Protein AF-0000000072290550 (afdb_homodimer)

Structure (mmCIF, N/CA/C/O backbone):
data_AF-0000000072290550-model_v1
#
loop_
_entity.id
_entity.type
_entity.pdbx_description
1 polymer 'Ethyl tert-butyl ether degradation EthD'
#
loop_
_atom_site.group_PDB
_atom_site.id
_atom_site.type_symbol
_atom_site.label_atom_id
_atom_site.label_alt_id
_atom_site.label_comp_id
_atom_site.label_asym_id
_atom_site.label_entity_id
_atom_site.label_seq_id
_atom_site.pdbx_PDB_ins_code
_atom_site.Cartn_x
_atom_site.Cartn_y
_atom_site.Cartn_z
_atom_site.occupancy
_atom_site.B_iso_or_equiv
_atom_site.auth_seq_id
_atom_site.auth_comp_id
_atom_site.auth_asym_id
_atom_site.auth_atom_id
_atom_site.pdbx_PDB_model_num
ATOM 1 N N . MET A 1 1 ? -12.609 -3.057 12.867 1 84.25 1 MET A N 1
ATOM 2 C CA . MET A 1 1 ? -11.656 -3.418 11.828 1 84.25 1 MET A CA 1
ATOM 3 C C . MET A 1 1 ? -10.672 -2.279 11.57 1 84.25 1 MET A C 1
ATOM 5 O O . MET A 1 1 ? -11.078 -1.134 11.375 1 84.25 1 MET A O 1
ATOM 9 N N . SER A 1 2 ? -9.391 -2.627 11.539 1 94.69 2 SER A N 1
ATOM 10 C CA . SER A 1 2 ? -8.406 -1.571 11.336 1 94.69 2 SER A CA 1
ATOM 11 C C . SER A 1 2 ? -8.445 -1.048 9.898 1 94.69 2 SER A C 1
ATOM 13 O O . SER A 1 2 ? -9 -1.693 9.016 1 94.69 2 SER A O 1
ATOM 15 N N . LEU A 1 3 ? -8.078 0.213 9.797 1 98.19 3 LEU A N 1
ATOM 16 C CA . LEU A 1 3 ? -8 0.871 8.5 1 98.19 3 LEU A CA 1
ATOM 17 C C . LEU A 1 3 ? -6.547 1.097 8.094 1 98.19 3 LEU A C 1
ATOM 19 O O . LEU A 1 3 ? -5.727 1.51 8.914 1 98.19 3 LEU A O 1
ATOM 23 N N . ILE A 1 4 ? -6.25 0.768 6.828 1 98.69 4 ILE A N 1
ATOM 24 C CA . ILE A 1 4 ? -4.938 1.113 6.297 1 98.69 4 ILE A CA 1
ATOM 25 C C . ILE A 1 4 ? -5.066 2.275 5.316 1 98.69 4 ILE A C 1
ATOM 27 O O . ILE A 1 4 ? -5.91 2.248 4.422 1 98.69 4 ILE A O 1
ATOM 31 N N . VAL A 1 5 ? -4.285 3.299 5.527 1 98.75 5 VAL A N 1
ATOM 32 C CA . VAL A 1 5 ? -4.113 4.41 4.598 1 98.75 5 VAL A CA 1
ATOM 33 C C . VAL A 1 5 ? -2.799 4.25 3.836 1 98.75 5 VAL A C 1
ATOM 35 O O . VAL A 1 5 ? -1.729 4.176 4.441 1 98.75 5 VAL A O 1
ATOM 38 N N . THR A 1 6 ? -2.912 4.164 2.574 1 98.81 6 THR A N 1
ATOM 39 C CA . THR A 1 6 ? -1.757 4.059 1.69 1 98.81 6 THR A CA 1
ATOM 40 C C . THR A 1 6 ? -1.516 5.379 0.96 1 98.81 6 THR A C 1
ATOM 42 O O . THR A 1 6 ? -2.416 5.902 0.305 1 98.81 6 THR A O 1
ATOM 45 N N . VAL A 1 7 ? -0.305 5.918 1.119 1 98.88 7 VAL A N 1
ATOM 46 C CA . VAL A 1 7 ? 0.129 7.16 0.487 1 98.88 7 VAL A CA 1
ATOM 47 C C . VAL A 1 7 ? 1.297 6.883 -0.456 1 98.88 7 VAL A C 1
ATOM 49 O O . VAL A 1 7 ? 2.334 6.363 -0.033 1 98.88 7 VAL A O 1
ATOM 52 N N . MET A 1 8 ? 1.152 7.246 -1.787 1 98.81 8 MET A N 1
ATOM 53 C CA . MET A 1 8 ? 2.225 7.004 -2.748 1 98.81 8 MET A CA 1
ATOM 54 C C . MET A 1 8 ? 2.574 8.281 -3.506 1 98.81 8 MET A C 1
ATOM 56 O O . MET A 1 8 ? 1.688 8.953 -4.031 1 98.81 8 MET A O 1
ATOM 60 N N . TYR A 1 9 ? 3.781 8.539 -3.547 1 98.88 9 TYR A N 1
ATOM 61 C CA . TYR A 1 9 ? 4.246 9.742 -4.223 1 98.88 9 TYR A CA 1
ATOM 62 C C . TYR A 1 9 ? 4.691 9.43 -5.648 1 98.88 9 TYR A C 1
ATOM 64 O O . TYR A 1 9 ? 5.617 8.648 -5.855 1 98.88 9 TYR A O 1
ATOM 72 N N . PRO A 1 10 ? 4.105 10.086 -6.609 1 98.69 10 PRO A N 1
ATOM 73 C CA . PRO A 1 10 ? 4.422 9.797 -8.008 1 98.69 10 PRO A CA 1
ATOM 74 C C . PRO A 1 10 ? 5.871 10.125 -8.367 1 98.69 10 PRO A C 1
ATOM 76 O O . PRO A 1 10 ? 6.445 11.078 -7.82 1 98.69 10 PRO A O 1
ATOM 79 N N . LYS A 1 11 ? 6.418 9.344 -9.242 1 98.62 11 LYS A N 1
ATOM 80 C CA . LYS A 1 11 ? 7.715 9.586 -9.875 1 98.62 11 LYS A CA 1
ATOM 81 C C . LYS A 1 11 ? 7.543 10.023 -11.328 1 98.62 11 LYS A C 1
ATOM 83 O O . LYS A 1 11 ? 6.98 9.289 -12.141 1 98.62 11 LYS A O 1
ATOM 88 N N . THR A 1 12 ? 7.871 11.211 -11.602 1 97.56 12 THR A N 1
ATOM 89 C CA . THR A 1 12 ? 7.898 11.734 -12.961 1 97.56 12 THR A CA 1
ATOM 90 C C . THR A 1 12 ? 9.32 12.109 -13.367 1 97.56 12 THR A C 1
ATOM 92 O O . THR A 1 12 ? 10.25 12 -12.57 1 97.56 12 THR A O 1
ATOM 95 N N . GLU A 1 13 ? 9.492 12.523 -14.602 1 97.06 13 GLU A N 1
ATOM 96 C CA . GLU A 1 13 ? 10.812 12.914 -15.086 1 97.06 13 GLU A CA 1
ATOM 97 C C . GLU A 1 13 ? 11.383 14.062 -14.25 1 97.06 13 GLU A C 1
ATOM 99 O O . GLU A 1 13 ? 12.602 14.148 -14.062 1 97.06 13 GLU A O 1
ATOM 104 N N . THR A 1 14 ? 10.539 14.906 -13.672 1 97.88 14 THR A N 1
ATOM 105 C CA . THR A 1 14 ? 11.031 16.109 -13.016 1 97.88 14 THR A CA 1
ATOM 106 C C . THR A 1 14 ? 10.672 16.109 -11.531 1 97.88 14 THR A C 1
ATOM 108 O O . THR A 1 14 ? 10.953 17.062 -10.812 1 97.88 14 THR A O 1
ATOM 111 N N . SER A 1 15 ? 10.039 15.039 -11.117 1 98.56 15 SER A N 1
ATOM 112 C CA . SER A 1 15 ? 9.609 15.016 -9.727 1 98.56 15 SER A CA 1
ATOM 113 C C . SER A 1 15 ? 10.797 14.992 -8.773 1 98.56 15 SER A C 1
ATOM 115 O O . SER A 1 15 ? 11.852 14.445 -9.102 1 98.56 15 SER A O 1
ATOM 117 N N . THR A 1 16 ? 10.672 15.633 -7.641 1 98.69 16 THR A N 1
ATOM 118 C CA . THR A 1 16 ? 11.641 15.586 -6.555 1 98.69 16 THR A CA 1
ATOM 119 C C . THR A 1 16 ? 10.992 15.07 -5.273 1 98.69 16 THR A C 1
ATOM 121 O O . THR A 1 16 ? 9.781 15.211 -5.078 1 98.69 16 THR A O 1
ATOM 124 N N . PHE A 1 17 ? 11.805 14.438 -4.426 1 98.81 17 PHE A N 1
ATOM 125 C CA . PHE A 1 17 ? 11.406 13.961 -3.105 1 98.81 17 PHE A CA 1
ATOM 126 C C . PHE A 1 17 ? 12.57 14.055 -2.125 1 98.81 17 PHE A C 1
ATOM 128 O O . PHE A 1 17 ? 13.625 13.453 -2.344 1 98.81 17 PHE A O 1
ATOM 135 N N . ASP A 1 18 ? 12.398 14.75 -1.062 1 98.88 18 ASP A N 1
ATOM 136 C CA . ASP A 1 18 ? 13.414 14.906 -0.025 1 98.88 18 ASP A CA 1
ATOM 137 C C . ASP A 1 18 ? 13.195 13.914 1.113 1 98.88 18 ASP A C 1
ATOM 139 O O . ASP A 1 18 ? 12.547 14.234 2.111 1 98.88 18 ASP A O 1
ATOM 143 N N . MET A 1 19 ? 13.844 12.797 0.993 1 98.44 19 MET A N 1
ATOM 144 C CA . MET A 1 19 ? 13.656 11.711 1.952 1 98.44 19 MET A CA 1
ATOM 145 C C . MET A 1 19 ? 14.133 12.125 3.342 1 98.44 19 MET A C 1
ATOM 147 O O . MET A 1 19 ? 13.531 11.75 4.348 1 98.44 19 MET A O 1
ATOM 151 N N . ASP A 1 20 ? 15.242 12.836 3.393 1 98.56 20 ASP A N 1
ATOM 152 C CA . ASP A 1 20 ? 15.75 13.273 4.691 1 98.56 20 ASP A CA 1
ATOM 153 C C . ASP A 1 20 ? 14.703 14.102 5.434 1 98.56 20 ASP A C 1
ATOM 155 O O . ASP A 1 20 ? 14.398 13.828 6.594 1 98.56 20 ASP A O 1
ATOM 159 N N . TYR A 1 21 ? 14.133 15.07 4.734 1 98.88 21 TYR A N 1
ATOM 160 C CA . TYR A 1 21 ? 13.094 15.891 5.332 1 98.88 21 TYR A CA 1
ATOM 161 C C . TYR A 1 21 ? 11.883 15.039 5.723 1 98.88 21 TYR A C 1
ATOM 163 O O . TYR A 1 21 ? 11.32 15.211 6.809 1 98.88 21 TYR A O 1
ATOM 171 N N . TYR A 1 22 ? 11.523 14.148 4.836 1 98.81 22 TYR A N 1
ATOM 172 C CA . TYR A 1 22 ? 10.352 13.305 5.043 1 98.81 22 TYR A CA 1
ATOM 173 C C . TYR A 1 22 ? 10.484 12.492 6.328 1 98.81 22 TYR A C 1
ATOM 175 O O . TYR A 1 22 ? 9.555 12.461 7.145 1 98.81 22 TYR A O 1
ATOM 183 N N . MET A 1 23 ? 11.609 11.898 6.578 1 98.31 23 MET A N 1
ATOM 184 C CA . MET A 1 23 ? 11.789 10.984 7.699 1 98.31 23 MET A CA 1
ATOM 185 C C . MET A 1 23 ? 12.07 11.742 8.992 1 98.31 23 MET A C 1
ATOM 187 O O . MET A 1 23 ? 11.617 11.352 10.062 1 98.31 23 MET A O 1
ATOM 191 N N . LYS A 1 24 ? 12.773 12.859 8.914 1 98.5 24 LYS A N 1
ATOM 192 C CA . LYS A 1 24 ? 13.219 13.555 10.117 1 98.5 24 LYS A CA 1
ATOM 193 C C . LYS A 1 24 ? 12.18 14.57 10.594 1 98.5 24 LYS A C 1
ATOM 195 O O . LYS A 1 24 ? 12.195 14.984 11.75 1 98.5 24 LYS A O 1
ATOM 200 N N . THR A 1 25 ? 11.297 14.938 9.633 1 98.75 25 THR A N 1
ATOM 201 C CA . THR A 1 25 ? 10.391 16.031 9.977 1 98.75 25 THR A CA 1
ATOM 202 C C . THR A 1 25 ? 8.945 15.625 9.719 1 98.75 25 THR A C 1
ATOM 204 O O . THR A 1 25 ? 8.109 15.672 10.617 1 98.75 25 THR A O 1
ATOM 207 N N . HIS A 1 26 ? 8.562 15.227 8.516 1 98.88 26 HIS A N 1
ATOM 208 C CA . HIS A 1 26 ? 7.164 15.023 8.148 1 98.88 26 HIS A CA 1
ATOM 209 C C . HIS A 1 26 ? 6.555 13.852 8.906 1 98.88 26 HIS A C 1
ATOM 211 O O . HIS A 1 26 ? 5.465 13.969 9.469 1 98.88 26 HIS A O 1
ATOM 217 N N . MET A 1 27 ? 7.289 12.711 8.922 1 98.44 27 MET A N 1
ATOM 218 C CA . MET A 1 27 ? 6.703 11.539 9.57 1 98.44 27 MET A CA 1
ATOM 219 C C . MET A 1 27 ? 6.57 11.758 11.07 1 98.44 27 MET A C 1
ATOM 221 O O . MET A 1 27 ? 5.578 11.344 11.68 1 98.44 27 MET A O 1
ATOM 225 N N . PRO A 1 28 ? 7.578 12.43 11.75 1 98.19 28 PRO A N 1
ATOM 226 C CA . PRO A 1 28 ? 7.344 12.812 13.148 1 98.19 28 PRO A CA 1
ATOM 227 C C . PRO A 1 28 ? 6.145 13.742 13.312 1 98.19 28 PRO A C 1
ATOM 229 O O . PRO A 1 28 ? 5.414 13.641 14.297 1 98.19 28 PRO A O 1
ATOM 232 N N . LEU A 1 29 ? 5.906 14.672 12.375 1 98.5 29 LEU A N 1
ATOM 233 C CA . LEU A 1 29 ? 4.723 15.523 12.383 1 98.5 29 LEU A CA 1
ATOM 234 C C . LEU A 1 29 ? 3.449 14.688 12.312 1 98.5 29 LEU A C 1
ATOM 236 O O . LEU A 1 29 ? 2.502 14.93 13.062 1 98.5 29 LEU A O 1
ATOM 240 N N . VAL A 1 30 ? 3.369 13.703 11.414 1 98.44 30 VAL A N 1
ATOM 241 C CA . VAL A 1 30 ? 2.24 12.789 11.25 1 98.44 30 VAL A CA 1
ATOM 242 C C . VAL A 1 30 ? 1.957 12.078 12.57 1 98.44 30 VAL A C 1
ATOM 244 O O . VAL A 1 30 ? 0.814 12.047 13.039 1 98.44 30 VAL A O 1
ATOM 247 N N . GLN A 1 31 ? 2.986 11.586 13.195 1 97.62 31 GLN A N 1
ATOM 248 C CA . GLN A 1 31 ? 2.842 10.875 14.461 1 97.62 31 GLN A CA 1
ATOM 249 C C . GLN A 1 31 ? 2.34 11.805 15.562 1 97.62 31 GLN A C 1
ATOM 251 O O . GLN A 1 31 ? 1.471 11.43 16.344 1 97.62 31 GLN A O 1
ATOM 256 N N . GLU A 1 32 ? 2.938 12.938 15.648 1 97.69 32 GLU A N 1
ATOM 257 C CA . GLU A 1 32 ? 2.551 13.922 16.656 1 97.69 32 GLU A CA 1
ATOM 258 C C . GLU A 1 32 ? 1.074 14.289 16.531 1 97.69 32 GLU A C 1
ATOM 260 O O . GLU A 1 32 ? 0.354 14.328 17.531 1 97.69 32 GLU A O 1
ATOM 265 N N . LYS A 1 33 ? 0.58 14.5 15.305 1 98 33 LYS A N 1
ATOM 266 C CA . LYS A 1 33 ? -0.759 15.039 15.086 1 98 33 LYS A CA 1
ATOM 267 C C . LYS A 1 33 ? -1.809 13.938 15.117 1 98 33 LYS A C 1
ATOM 269 O O . LYS A 1 33 ? -2.922 14.141 15.602 1 98 33 LYS A O 1
ATOM 274 N N . TRP A 1 34 ? -1.427 12.75 14.625 1 97.94 34 TRP A N 1
ATOM 275 C CA . TRP A 1 34 ? -2.461 11.742 14.414 1 97.94 34 TRP A CA 1
ATOM 276 C C . TRP A 1 34 ? -2.336 10.609 15.43 1 97.94 34 TRP A C 1
ATOM 278 O O . TRP A 1 34 ? -3.232 9.766 15.547 1 97.94 34 TRP A O 1
ATOM 288 N N . GLY A 1 35 ? -1.281 10.586 16.172 1 97.12 35 GLY A N 1
ATOM 289 C CA . GLY A 1 35 ? -1.115 9.539 17.172 1 97.12 35 GLY A CA 1
ATOM 290 C C . GLY A 1 35 ? -2.279 9.445 18.141 1 97.12 35 GLY A C 1
ATOM 291 O O . GLY A 1 35 ? -2.795 8.359 18.391 1 97.12 35 GLY A O 1
ATOM 292 N N . SER A 1 36 ? -2.686 10.547 18.625 1 95.69 36 SER A N 1
ATOM 293 C CA . SER A 1 36 ? -3.762 10.57 19.609 1 95.69 36 SER A CA 1
ATOM 294 C C . SER A 1 36 ? -5.121 10.383 18.953 1 95.69 36 SER A C 1
ATOM 296 O O . SER A 1 36 ? -6.133 10.195 19.641 1 95.69 36 SER A O 1
ATOM 298 N N . HIS A 1 37 ? -5.133 10.406 17.609 1 96.25 37 HIS A N 1
ATOM 299 C CA . HIS A 1 37 ? -6.387 10.281 16.891 1 96.25 37 HIS A CA 1
ATOM 300 C C . HIS A 1 37 ? -6.531 8.891 16.281 1 96.25 37 HIS A C 1
ATOM 302 O O . HIS A 1 37 ? -7.34 8.688 15.367 1 96.25 37 HIS A O 1
ATOM 308 N N . GLY A 1 38 ? -5.695 8.016 16.734 1 96.81 38 GLY A N 1
ATOM 309 C CA . GLY A 1 38 ? -5.953 6.633 16.375 1 96.81 38 GLY A CA 1
ATOM 310 C C . GLY A 1 38 ? -4.887 6.051 15.461 1 96.81 38 GLY A C 1
ATOM 311 O O . GLY A 1 38 ? -4.965 4.883 15.07 1 96.81 38 GLY A O 1
ATOM 312 N N . LEU A 1 39 ? -3.926 6.844 15.062 1 98.06 39 LEU A N 1
ATOM 313 C CA . LEU A 1 39 ? -2.791 6.27 14.352 1 98.06 39 LEU A CA 1
ATOM 314 C C . LEU A 1 39 ? -2.035 5.281 15.234 1 98.06 39 LEU A C 1
ATOM 316 O O . LEU A 1 39 ? -1.589 5.637 16.328 1 98.06 39 LEU A O 1
ATOM 320 N N . LYS A 1 40 ? -1.834 4.051 14.727 1 97.25 40 LYS A N 1
ATOM 321 C CA . LYS A 1 40 ? -1.242 3 15.547 1 97.25 40 LYS A CA 1
ATOM 322 C C . LYS A 1 40 ? 0.17 2.664 15.078 1 97.25 40 LYS A C 1
ATOM 324 O O . LYS A 1 40 ? 1.053 2.393 15.898 1 97.25 40 LYS A O 1
ATOM 329 N N . ASN A 1 41 ? 0.316 2.607 13.781 1 96.5 41 ASN A N 1
ATOM 330 C CA . ASN A 1 41 ? 1.575 2.221 13.156 1 96.5 41 ASN A CA 1
ATOM 331 C C . ASN A 1 41 ? 1.722 2.838 11.766 1 96.5 41 ASN A C 1
ATOM 333 O O . ASN A 1 41 ? 0.73 3.234 11.148 1 96.5 41 ASN A O 1
ATOM 337 N N . TRP A 1 42 ? 2.996 2.918 11.414 1 98.06 42 TRP A N 1
ATOM 338 C CA . TRP A 1 42 ? 3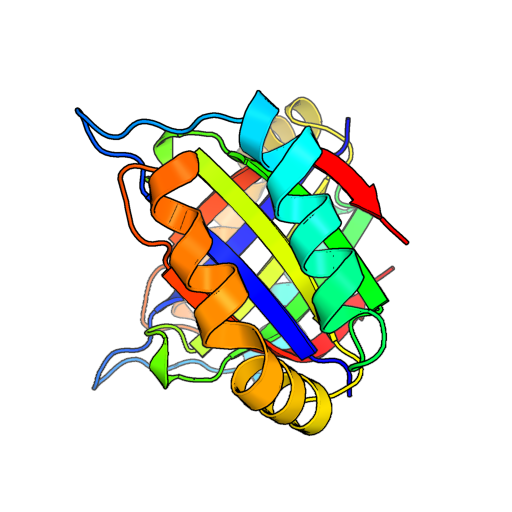.232 3.27 10.023 1 98.06 42 TRP A CA 1
ATOM 339 C C . TRP A 1 42 ? 4.555 2.691 9.531 1 98.06 42 TRP A C 1
ATOM 341 O O . TRP A 1 42 ? 5.441 2.387 10.336 1 98.06 42 TRP A O 1
ATOM 351 N N . THR A 1 43 ? 4.684 2.459 8.281 1 97.94 43 THR A N 1
ATOM 352 C CA . THR A 1 43 ? 5.875 1.999 7.582 1 97.94 43 THR A CA 1
ATOM 353 C C . THR A 1 43 ? 6.117 2.83 6.324 1 97.94 43 THR A C 1
ATOM 355 O O . THR A 1 43 ? 5.176 3.168 5.605 1 97.94 43 THR A O 1
ATOM 358 N N . VAL A 1 44 ? 7.387 3.219 6.121 1 98.62 44 VAL A N 1
ATOM 359 C CA . VAL A 1 44 ? 7.801 3.898 4.898 1 98.62 44 VAL A CA 1
ATOM 360 C C . VAL A 1 44 ? 8.633 2.951 4.035 1 98.62 44 VAL A C 1
ATOM 362 O O . VAL A 1 44 ? 9.508 2.246 4.547 1 98.62 44 VAL A O 1
ATOM 365 N N . THR A 1 45 ? 8.312 2.977 2.764 1 98.44 45 THR A N 1
ATOM 366 C CA . THR A 1 45 ? 9.031 2.166 1.79 1 98.44 45 THR A CA 1
ATOM 367 C C . THR A 1 45 ? 9.602 3.039 0.673 1 98.44 45 THR A C 1
ATOM 369 O O . THR A 1 45 ? 8.93 3.953 0.192 1 98.44 45 THR A O 1
ATOM 372 N N . LYS A 1 46 ? 10.922 2.828 0.371 1 98.38 46 LYS A N 1
ATOM 373 C CA . LYS A 1 46 ? 11.477 3.371 -0.864 1 98.38 46 LYS A CA 1
ATOM 374 C C . LYS A 1 46 ? 11.219 2.436 -2.041 1 98.38 46 LYS A C 1
ATOM 376 O O . LYS A 1 46 ? 11.773 1.335 -2.098 1 98.38 46 LYS A O 1
ATOM 381 N N . LEU A 1 47 ? 10.477 2.922 -3.053 1 98.62 47 LEU A N 1
ATOM 382 C CA . LEU A 1 47 ? 9.945 2.072 -4.113 1 98.62 47 LEU A CA 1
ATOM 383 C C . LEU A 1 47 ? 10.93 1.99 -5.281 1 98.62 47 LEU A C 1
ATOM 385 O O . LEU A 1 47 ? 11.695 2.922 -5.516 1 98.62 47 LEU A O 1
ATOM 389 N N . ASP A 1 48 ? 10.898 0.756 -5.918 1 97.88 48 ASP A N 1
ATOM 390 C CA . ASP A 1 48 ? 11.438 0.717 -7.273 1 97.88 48 ASP A CA 1
ATOM 391 C C . ASP A 1 48 ? 10.656 1.649 -8.203 1 97.88 48 ASP A C 1
ATOM 393 O O . ASP A 1 48 ? 9.43 1.563 -8.289 1 97.88 48 ASP A O 1
ATOM 397 N N . GLU A 1 49 ? 11.336 2.502 -8.789 1 96.81 49 GLU A N 1
ATOM 398 C CA . GLU A 1 49 ? 10.672 3.611 -9.461 1 96.81 49 GLU A CA 1
ATOM 399 C C . GLU A 1 49 ? 10.031 3.156 -10.773 1 96.81 49 GLU A C 1
ATOM 401 O O . GLU A 1 49 ? 9.266 3.902 -11.391 1 96.81 49 GLU A O 1
ATOM 406 N N . SER A 1 50 ? 10.281 1.891 -11.188 1 95.75 50 SER A N 1
ATOM 407 C CA . SER A 1 50 ? 9.703 1.374 -12.43 1 95.75 50 SER A CA 1
ATOM 408 C C . SER A 1 50 ? 8.188 1.291 -12.344 1 95.75 50 SER A C 1
ATOM 410 O O . SER A 1 50 ? 7.504 1.241 -13.367 1 95.75 50 SER A O 1
ATOM 412 N N . GLY A 1 51 ? 7.66 1.336 -11.156 1 96.5 51 GLY A N 1
ATOM 413 C CA . GLY A 1 51 ? 6.223 1.261 -10.969 1 96.5 51 GLY A CA 1
ATOM 414 C C . GLY A 1 51 ? 5.535 2.611 -11.055 1 96.5 51 GLY A C 1
ATOM 415 O O . GLY A 1 51 ? 4.312 2.703 -10.922 1 96.5 51 GLY A O 1
ATOM 416 N N . GLY A 1 52 ? 6.293 3.723 -11.188 1 98.12 52 GLY A N 1
ATOM 417 C CA . GLY A 1 52 ? 5.711 5.043 -11.367 1 98.12 52 GLY A CA 1
ATOM 418 C C . GLY A 1 52 ? 5.59 5.824 -10.07 1 98.12 52 GLY A C 1
ATOM 419 O O . GLY A 1 52 ? 4.996 6.902 -10.047 1 98.12 52 GLY A O 1
ATOM 420 N N . TYR A 1 53 ? 6.074 5.293 -9.031 1 98.81 53 TYR A N 1
ATOM 421 C CA . TYR A 1 53 ? 6.086 5.945 -7.727 1 98.81 53 TYR A CA 1
ATOM 422 C C . TYR A 1 53 ? 7.457 5.836 -7.074 1 98.81 53 TYR A C 1
ATOM 424 O O . TYR A 1 53 ? 8.234 4.934 -7.398 1 98.81 53 TYR A O 1
ATOM 432 N N . SER A 1 54 ? 7.785 6.746 -6.188 1 98.69 54 SER A N 1
ATOM 433 C CA . SER A 1 54 ? 9.133 6.77 -5.625 1 98.69 54 SER A CA 1
ATOM 434 C C . SER A 1 54 ? 9.125 6.344 -4.16 1 98.69 54 SER A C 1
ATOM 436 O O . SER A 1 54 ? 10.086 5.742 -3.682 1 98.69 54 SER A O 1
ATOM 438 N N . VAL A 1 55 ? 8.07 6.707 -3.398 1 98.81 55 VAL A N 1
ATOM 439 C CA . VAL A 1 55 ? 7.988 6.461 -1.964 1 98.81 55 VAL A CA 1
ATOM 440 C C . VAL A 1 55 ? 6.555 6.086 -1.586 1 98.81 55 VAL A C 1
ATOM 442 O O . VAL A 1 55 ? 5.598 6.602 -2.166 1 98.81 55 VAL A O 1
ATOM 445 N N . GLN A 1 56 ? 6.441 5.223 -0.628 1 98.88 56 GLN A N 1
ATOM 446 C CA . GLN A 1 56 ? 5.16 4.82 -0.062 1 98.88 56 GLN A CA 1
ATOM 447 C C . GLN A 1 56 ? 5.18 4.91 1.461 1 98.88 56 GLN A C 1
ATOM 449 O O . GLN A 1 56 ? 6.164 4.535 2.098 1 98.88 56 GLN A O 1
ATOM 454 N N . ALA A 1 57 ? 4.082 5.387 1.998 1 98.88 57 ALA A N 1
ATOM 455 C CA . ALA A 1 57 ? 3.807 5.242 3.424 1 98.88 57 ALA A CA 1
ATOM 456 C C . ALA A 1 57 ? 2.52 4.457 3.656 1 98.88 57 ALA A C 1
ATOM 458 O O . ALA A 1 57 ? 1.508 4.699 2.994 1 98.88 57 ALA A O 1
ATOM 459 N N . LEU A 1 58 ? 2.588 3.527 4.504 1 98.62 58 LEU A N 1
ATOM 460 C CA . LEU A 1 58 ? 1.44 2.787 5.016 1 98.62 58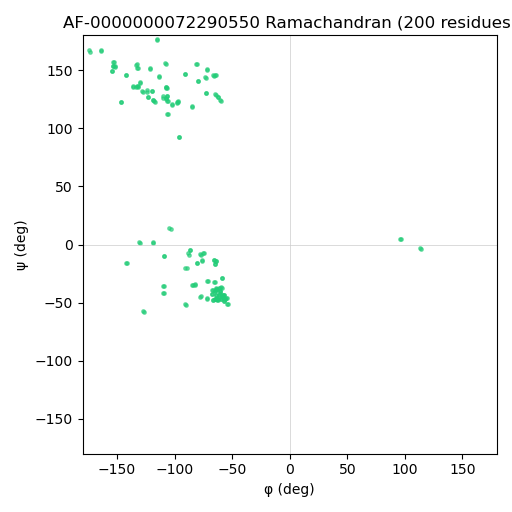 LEU A CA 1
ATOM 461 C C . LEU A 1 58 ? 1.141 3.176 6.457 1 98.62 58 LEU A C 1
ATOM 463 O O . LEU A 1 58 ? 2.023 3.117 7.316 1 98.62 58 LEU A O 1
ATOM 467 N N . LEU A 1 59 ? -0.081 3.578 6.672 1 98.62 59 LEU A N 1
ATOM 468 C CA . LEU A 1 59 ? -0.494 4.012 8 1 98.62 59 LEU A CA 1
ATOM 469 C C . LEU A 1 59 ? -1.683 3.195 8.492 1 98.62 59 LEU A C 1
ATOM 471 O O . LEU A 1 59 ? -2.703 3.098 7.809 1 98.62 59 LEU A O 1
ATOM 475 N N . TRP A 1 60 ? -1.576 2.619 9.672 1 98.25 60 TRP A N 1
ATOM 476 C CA . TRP A 1 60 ? -2.668 1.878 10.297 1 98.25 60 TRP A CA 1
ATOM 477 C C . TRP A 1 60 ? -3.418 2.75 11.297 1 98.25 60 TRP A C 1
ATOM 479 O O . TRP A 1 60 ? -2.824 3.262 12.25 1 98.25 60 TRP A O 1
ATOM 489 N N . PHE A 1 61 ? -4.668 2.889 11.062 1 98.44 61 PHE A N 1
ATOM 490 C CA . PHE A 1 61 ? -5.562 3.564 11.992 1 98.44 61 PHE A CA 1
ATOM 491 C C . PHE A 1 61 ? -6.48 2.561 12.688 1 98.44 61 PHE A C 1
ATOM 493 O O . PHE A 1 61 ? -6.793 1.508 12.125 1 98.44 61 PHE A O 1
ATOM 500 N N . GLU A 1 62 ? -6.934 2.947 13.828 1 97.69 62 GLU A N 1
ATOM 501 C CA . GLU A 1 62 ? -7.754 2.061 14.648 1 97.69 62 GLU A CA 1
ATOM 502 C C . GLU A 1 62 ? -9.094 1.766 13.969 1 97.69 62 GLU A C 1
ATOM 504 O O . GLU A 1 62 ? -9.703 0.726 14.219 1 97.69 62 GLU A O 1
ATOM 509 N N . SER A 1 63 ? -9.648 2.699 13.195 1 97.31 63 SER A N 1
ATOM 510 C CA . SER A 1 63 ? -10.938 2.551 12.531 1 97.31 63 SER A CA 1
ATOM 511 C C . SER A 1 63 ? -11.117 3.594 11.43 1 97.31 63 SER A C 1
ATOM 513 O O . SER A 1 63 ? -10.328 4.539 11.328 1 97.31 63 SER A O 1
ATOM 515 N N . LYS A 1 64 ? -12.133 3.309 10.633 1 97 64 LYS A N 1
ATOM 516 C CA . LYS A 1 64 ? -12.508 4.297 9.625 1 97 64 LYS A CA 1
ATOM 517 C C . LYS A 1 64 ? -12.914 5.617 10.273 1 97 64 LYS A C 1
ATOM 519 O O . LYS A 1 64 ? -12.578 6.691 9.773 1 97 64 LYS A O 1
ATOM 524 N N . GLU A 1 65 ? -13.641 5.539 11.398 1 97.31 65 GLU A N 1
ATOM 525 C CA . GLU A 1 65 ? -14.078 6.734 12.117 1 97.31 65 GLU A CA 1
ATOM 526 C C . GLU A 1 65 ? -12.883 7.523 12.648 1 97.31 65 GLU A C 1
ATOM 528 O O . GLU A 1 65 ? -12.867 8.758 12.578 1 97.31 65 GLU A O 1
ATOM 533 N N . ALA A 1 66 ? -11.914 6.816 13.203 1 97.81 66 ALA A N 1
ATOM 534 C CA . ALA A 1 66 ? -10.711 7.473 13.703 1 97.81 66 ALA A CA 1
ATOM 535 C C . ALA A 1 66 ? -9.977 8.211 12.586 1 97.81 66 ALA A C 1
ATOM 537 O O . ALA A 1 66 ? -9.539 9.352 12.766 1 97.81 66 ALA A O 1
ATOM 538 N N . TRP A 1 67 ? -9.922 7.594 11.453 1 97.94 67 TRP A N 1
ATOM 539 C CA . TRP A 1 67 ? -9.289 8.211 10.297 1 97.94 67 TRP A CA 1
ATOM 540 C C . TRP A 1 67 ? -10.039 9.469 9.867 1 97.94 67 TRP A C 1
ATOM 542 O O . TRP A 1 67 ? -9.43 10.5 9.594 1 97.94 67 TRP A O 1
ATOM 552 N N . ALA A 1 68 ? -11.336 9.359 9.781 1 97.06 68 ALA A N 1
ATOM 553 C CA . ALA A 1 68 ? -12.156 10.5 9.391 1 97.06 68 ALA A CA 1
ATOM 554 C C . ALA A 1 68 ? -11.945 11.672 10.344 1 97.06 68 ALA A C 1
ATOM 556 O O . ALA A 1 68 ? -11.758 12.812 9.906 1 97.06 68 ALA A O 1
ATOM 557 N N . LYS A 1 69 ? -11.906 11.438 11.633 1 97.44 69 LYS A N 1
ATOM 558 C CA . LYS A 1 69 ? -11.711 12.469 12.641 1 97.44 69 LYS A CA 1
ATOM 559 C C . LYS A 1 69 ? -10.312 13.062 12.562 1 97.44 69 LYS A C 1
ATOM 561 O O . LYS A 1 69 ? -10.141 14.281 12.648 1 97.44 69 LYS A O 1
ATOM 566 N N . ALA A 1 70 ? -9.352 12.164 12.375 1 97.75 70 ALA A N 1
ATOM 567 C CA . ALA A 1 70 ? -7.961 12.609 12.266 1 97.75 70 ALA A CA 1
ATOM 568 C C . ALA A 1 70 ? -7.773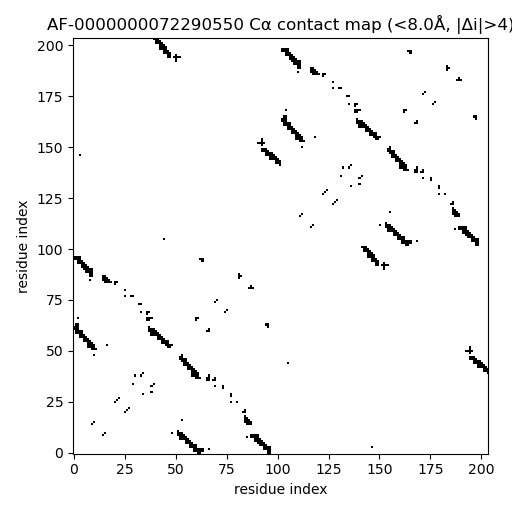 13.523 11.055 1 97.75 70 ALA A C 1
ATOM 570 O O . ALA A 1 70 ? -7.113 14.562 11.141 1 97.75 70 ALA A O 1
ATOM 571 N N . GLY A 1 71 ? -8.281 13.109 9.938 1 97.12 71 GLY A N 1
ATOM 572 C CA . GLY A 1 71 ? -8.211 13.898 8.719 1 97.12 71 GLY A CA 1
ATOM 573 C C . GLY A 1 71 ? -8.859 15.266 8.859 1 97.12 71 GLY A C 1
ATOM 574 O O . GLY A 1 71 ? -8.305 16.266 8.406 1 97.12 71 GLY A O 1
ATOM 575 N N . ALA A 1 72 ? -10.023 15.297 9.453 1 96.44 72 ALA A N 1
ATOM 576 C CA . ALA A 1 72 ? -10.727 16.562 9.648 1 96.44 72 ALA A CA 1
ATOM 577 C C . ALA A 1 72 ? -9.945 17.484 10.578 1 96.44 72 ALA A C 1
ATOM 579 O O . ALA A 1 72 ? -9.891 18.688 10.352 1 96.44 72 ALA A O 1
ATOM 580 N N . ALA A 1 73 ? -9.336 16.969 11.562 1 96.38 73 ALA A N 1
ATOM 581 C CA . ALA A 1 73 ? -8.656 17.766 12.586 1 96.38 73 ALA A CA 1
ATOM 582 C C . ALA A 1 73 ? -7.316 18.281 12.078 1 96.38 73 ALA A C 1
ATOM 584 O O . ALA A 1 73 ? -6.977 19.438 12.289 1 96.38 73 ALA A O 1
ATOM 585 N N . GLU A 1 74 ? -6.539 17.375 11.406 1 97.5 74 GLU A N 1
ATOM 586 C CA . GLU A 1 74 ? -5.137 17.703 11.156 1 97.5 74 GLU A CA 1
ATOM 587 C C . GLU A 1 74 ? -4.766 17.469 9.695 1 97.5 74 GLU A C 1
ATOM 589 O O . GLU A 1 74 ? -3.625 17.703 9.297 1 97.5 74 GLU A O 1
ATOM 594 N N . GLY A 1 75 ? -5.688 17.062 8.867 1 96.94 75 GLY A N 1
ATOM 595 C CA . GLY A 1 75 ? -5.434 16.781 7.461 1 96.94 75 GLY A CA 1
ATOM 596 C C . GLY A 1 75 ? -4.789 17.953 6.73 1 96.94 75 GLY A C 1
ATOM 597 O O . GLY A 1 75 ? -3.742 17.781 6.098 1 96.94 75 GLY A O 1
ATOM 598 N N . PRO A 1 76 ? -5.449 19.141 6.898 1 97.62 76 PRO A N 1
ATOM 599 C CA . PRO A 1 76 ? -4.879 20.297 6.211 1 97.62 76 PRO A CA 1
ATOM 600 C C . PRO A 1 76 ? -3.455 20.609 6.664 1 97.62 76 PRO A C 1
ATOM 602 O O . PRO A 1 76 ? -2.607 20.969 5.844 1 97.62 76 PRO A O 1
ATOM 605 N N . THR A 1 77 ? -3.141 20.453 7.93 1 97.94 77 THR A N 1
ATOM 606 C CA . THR A 1 77 ? -1.801 20.688 8.461 1 97.94 77 THR A CA 1
ATOM 607 C C . THR A 1 77 ? -0.802 19.719 7.855 1 97.94 77 THR A C 1
ATOM 609 O O . THR A 1 77 ? 0.268 20.109 7.391 1 97.94 77 THR A O 1
ATOM 612 N N . ILE A 1 78 ? -1.131 18.469 7.801 1 98.25 78 ILE A N 1
ATOM 613 C CA . ILE A 1 78 ? -0.237 17.406 7.34 1 98.25 78 ILE A CA 1
ATOM 614 C C . ILE A 1 78 ? -0.058 17.516 5.824 1 98.25 78 ILE A C 1
ATOM 616 O O . ILE A 1 78 ? 1.069 17.5 5.324 1 98.25 78 ILE A O 1
ATOM 620 N N . MET A 1 79 ? -1.131 17.688 5.102 1 97.81 79 MET A N 1
ATOM 621 C CA . MET A 1 79 ? -1.063 17.75 3.645 1 97.81 79 MET A CA 1
ATOM 622 C C . MET A 1 79 ? -0.42 19.047 3.184 1 97.81 79 MET A C 1
ATOM 624 O O . MET A 1 79 ? 0.237 19.094 2.143 1 97.81 79 MET A O 1
ATOM 628 N N . GLY A 1 80 ? -0.609 20.125 3.967 1 98.44 80 GLY A N 1
ATOM 629 C CA . GLY A 1 80 ? 0.02 21.391 3.66 1 98.44 80 GLY A CA 1
ATOM 630 C C . GLY A 1 80 ? 1.534 21.344 3.732 1 98.44 80 GLY A C 1
ATOM 631 O O . GLY A 1 80 ? 2.215 22.234 3.217 1 98.44 80 GLY A O 1
ATOM 632 N N . ASP A 1 81 ? 2.08 20.312 4.32 1 98.81 81 ASP A N 1
ATOM 633 C CA . ASP A 1 81 ? 3.518 20.141 4.496 1 98.81 81 ASP A CA 1
ATOM 634 C C . ASP A 1 81 ? 4.141 19.438 3.285 1 98.81 81 ASP A C 1
ATOM 636 O O . ASP A 1 81 ? 5.363 19.391 3.15 1 98.81 81 ASP A O 1
ATOM 640 N N . VAL A 1 82 ? 3.35 18.938 2.316 1 98.88 82 VAL A N 1
ATOM 641 C CA . VAL A 1 82 ? 3.818 18.078 1.232 1 98.88 82 VAL A CA 1
ATOM 642 C C . VAL A 1 82 ? 4.793 18.844 0.347 1 98.88 82 VAL A C 1
ATOM 644 O O . VAL A 1 82 ? 5.863 18.344 0.002 1 98.88 82 VAL A O 1
ATOM 647 N N . PRO A 1 83 ? 4.57 20.156 0.055 1 98.81 83 PRO A N 1
ATOM 648 C CA . PRO A 1 83 ? 5.492 20.859 -0.838 1 98.81 83 PRO A CA 1
ATOM 649 C C . PRO A 1 83 ? 6.891 21.016 -0.244 1 98.81 83 PRO A C 1
ATOM 651 O O . PRO A 1 83 ? 7.836 21.359 -0.959 1 98.81 83 PRO A O 1
ATOM 654 N N . ASN A 1 84 ? 7.027 20.766 1.054 1 98.88 84 ASN A N 1
ATOM 655 C CA . ASN A 1 84 ? 8.344 20.891 1.679 1 98.88 84 ASN A CA 1
ATOM 656 C C . ASN A 1 84 ? 9.242 19.703 1.342 1 98.88 84 ASN A C 1
ATOM 658 O O . ASN A 1 84 ? 10.453 19.766 1.537 1 98.88 84 ASN A O 1
ATOM 662 N N . PHE A 1 85 ? 8.695 18.594 0.778 1 98.94 85 PHE A N 1
ATOM 663 C CA . PHE A 1 85 ? 9.578 17.438 0.552 1 98.94 85 PHE A CA 1
ATOM 664 C C . PHE A 1 85 ? 9.234 16.75 -0.762 1 98.94 85 PHE A C 1
ATOM 666 O O . PHE A 1 85 ? 10.008 15.93 -1.259 1 98.94 85 PHE A O 1
ATOM 673 N N . SER A 1 86 ? 8.109 17 -1.346 1 98.88 86 SER A N 1
ATOM 674 C CA . SER A 1 86 ? 7.699 16.375 -2.596 1 98.88 86 SER A CA 1
ATOM 675 C C . SER A 1 86 ? 7.168 17.406 -3.588 1 98.88 86 SER A C 1
ATOM 677 O O . SER A 1 86 ? 6.348 18.25 -3.232 1 98.88 86 SER A O 1
ATOM 679 N N . SER A 1 87 ? 7.566 17.281 -4.812 1 98.88 87 SER A N 1
ATOM 680 C CA . SER A 1 87 ? 7.062 18.172 -5.863 1 98.88 87 SER A CA 1
ATOM 681 C C . SER A 1 87 ? 5.688 17.719 -6.348 1 98.88 87 SER A C 1
ATOM 683 O O . SER A 1 87 ? 5.004 18.453 -7.062 1 98.88 87 SER A O 1
ATOM 685 N N . GLU A 1 88 ? 5.305 16.516 -6.039 1 98.69 88 GLU A N 1
ATOM 686 C CA . GLU A 1 88 ? 4.039 15.938 -6.469 1 98.69 88 GLU A CA 1
ATOM 687 C C . GLU A 1 88 ? 3.104 15.703 -5.285 1 98.69 88 GLU A C 1
ATOM 689 O O . GLU A 1 88 ? 3.553 15.352 -4.195 1 98.69 88 GLU A O 1
ATOM 694 N N . GLN A 1 89 ? 1.821 15.906 -5.551 1 98.38 89 GLN A N 1
ATOM 695 C CA . GLN A 1 89 ? 0.843 15.414 -4.586 1 98.38 89 GLN A CA 1
ATOM 696 C C . GLN A 1 89 ? 0.741 13.898 -4.629 1 98.38 89 GLN A C 1
ATOM 698 O O . GLN A 1 89 ? 0.818 13.289 -5.699 1 98.38 89 GLN A O 1
ATOM 703 N N . PRO A 1 90 ? 0.553 13.312 -3.482 1 98.69 90 PRO A N 1
ATOM 704 C CA . PRO A 1 90 ? 0.51 11.844 -3.463 1 98.69 90 PRO A CA 1
ATOM 705 C C . PRO A 1 90 ? -0.851 11.289 -3.877 1 98.69 90 PRO A C 1
ATOM 707 O O . PRO A 1 90 ? -1.861 11.992 -3.789 1 98.69 90 PRO A O 1
ATOM 710 N N . LEU A 1 91 ? -0.826 10.07 -4.371 1 98.31 91 LEU A N 1
ATOM 711 C CA . LEU A 1 91 ? -2.025 9.242 -4.387 1 98.31 91 LEU A CA 1
ATOM 712 C C . LEU A 1 91 ? -2.369 8.766 -2.979 1 98.31 91 LEU A C 1
ATOM 714 O O . LEU A 1 91 ? -1.493 8.297 -2.246 1 98.31 91 LEU A O 1
ATOM 718 N N . LEU A 1 92 ? -3.59 8.938 -2.613 1 98.25 92 LEU A N 1
ATOM 719 C CA . LEU A 1 92 ? -4.09 8.438 -1.339 1 98.25 92 LEU A CA 1
ATOM 720 C C . LEU A 1 92 ? -5.219 7.434 -1.556 1 98.25 92 LEU A C 1
ATOM 722 O O . LEU A 1 92 ? -6.195 7.738 -2.244 1 98.25 92 LEU A O 1
ATOM 726 N N . VAL A 1 93 ? -5.07 6.238 -1.009 1 98.44 93 VAL A N 1
ATOM 727 C CA . VAL A 1 93 ? -6.141 5.25 -0.962 1 98.44 93 VAL A CA 1
ATOM 728 C C . VAL A 1 93 ? -6.25 4.672 0.447 1 98.44 93 VAL A C 1
ATOM 730 O O . VAL A 1 93 ? -5.262 4.621 1.183 1 98.44 93 VAL A O 1
ATOM 733 N N . PHE A 1 94 ? -7.414 4.25 0.799 1 98.69 94 PHE A N 1
ATOM 734 C CA . PHE A 1 94 ? -7.605 3.725 2.146 1 98.69 94 PHE A CA 1
ATOM 735 C C . PHE A 1 94 ? -8.758 2.729 2.182 1 98.69 94 PHE A C 1
ATOM 737 O O . PHE A 1 94 ? -9.664 2.793 1.352 1 98.69 94 PHE A O 1
ATOM 744 N N . GLY A 1 95 ? -8.695 1.835 3.109 1 98.19 95 GLY A N 1
ATOM 745 C CA . GLY A 1 95 ? -9.734 0.829 3.234 1 98.19 95 GLY A CA 1
ATOM 746 C C . GLY 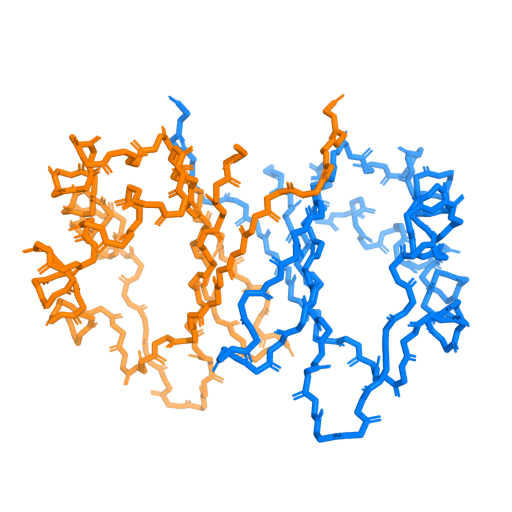A 1 95 ? -9.578 -0.043 4.465 1 98.19 95 GLY A C 1
ATOM 747 O O . GLY A 1 95 ? -8.539 -0.015 5.125 1 98.19 95 GLY A O 1
ATOM 748 N N . GLY A 1 96 ? -10.68 -0.768 4.758 1 98.06 96 GLY A N 1
ATOM 749 C CA . GLY A 1 96 ? -10.664 -1.679 5.891 1 98.06 96 GLY A CA 1
ATOM 750 C C . GLY A 1 96 ? -9.969 -2.992 5.594 1 98.06 96 GLY A C 1
ATOM 751 O O . GLY A 1 96 ? -10.102 -3.533 4.492 1 98.06 96 GLY A O 1
ATOM 752 N N . GLU A 1 97 ? -9.203 -3.482 6.613 1 96.81 97 GLU A N 1
ATOM 753 C CA . GLU A 1 97 ? -8.578 -4.797 6.484 1 96.81 97 GLU A CA 1
ATOM 754 C C . GLU A 1 97 ? -9.633 -5.898 6.398 1 96.81 97 GLU A C 1
ATOM 756 O O . GLU A 1 97 ? -10.539 -5.965 7.23 1 96.81 97 GLU A O 1
ATOM 761 N N . VAL A 1 98 ? -9.438 -6.688 5.395 1 94.31 98 VAL A N 1
ATOM 762 C CA . VAL A 1 98 ? -10.305 -7.848 5.211 1 94.31 98 VAL A CA 1
ATOM 763 C C . VAL A 1 98 ? -9.711 -9.055 5.934 1 94.31 98 VAL A C 1
ATOM 765 O O . VAL A 1 98 ? -10.422 -9.758 6.66 1 94.31 98 VAL A O 1
ATOM 768 N N . GLU A 1 99 ? -8.5 -9.289 5.648 1 90.19 99 GLU A N 1
ATOM 769 C CA . GLU A 1 99 ? -7.75 -10.383 6.246 1 90.19 99 GLU A CA 1
ATOM 770 C C . GLU A 1 99 ? -6.25 -10.094 6.242 1 90.19 99 GLU A C 1
ATOM 772 O O . GLU A 1 99 ? -5.766 -9.32 5.41 1 90.19 99 GLU A O 1
ATOM 777 N N . ARG A 1 100 ? -5.727 -10.672 7.266 1 89.19 100 ARG A N 1
ATOM 778 C CA . ARG A 1 100 ? -4.27 -10.617 7.352 1 89.19 100 ARG A CA 1
ATOM 779 C C . ARG A 1 100 ? -3.697 -11.977 7.746 1 89.19 100 ARG A C 1
ATOM 781 O O . ARG A 1 100 ? -4.254 -12.664 8.602 1 89.19 100 ARG A O 1
ATOM 788 N N . VAL A 1 101 ? -2.637 -12.25 7.012 1 86.94 101 VAL A N 1
ATOM 789 C CA . VAL A 1 101 ? -1.829 -13.398 7.418 1 86.94 101 VAL A CA 1
ATOM 790 C C . VAL A 1 101 ? -0.484 -12.914 7.957 1 86.94 101 VAL A C 1
ATOM 792 O O . VAL A 1 101 ? 0.201 -12.117 7.312 1 86.94 101 VAL A O 1
ATOM 795 N N . VAL A 1 102 ? -0.128 -13.438 9.281 1 76.88 102 VAL A N 1
ATOM 796 C CA . VAL A 1 102 ? 1.1 -13.023 9.953 1 76.88 102 VAL A CA 1
ATOM 797 C C . VAL A 1 102 ? 1.98 -14.242 10.219 1 76.88 102 VAL A C 1
ATOM 799 O O . VAL A 1 102 ? 1.476 -15.328 10.508 1 76.88 102 VAL A O 1
ATOM 802 N N . MET B 1 1 ? 16.938 -6.184 4.605 1 84.44 1 MET B N 1
ATOM 803 C CA . MET B 1 1 ? 15.758 -5.344 4.73 1 84.44 1 MET B CA 1
ATOM 804 C C . MET B 1 1 ? 14.562 -5.977 4.027 1 84.44 1 MET B C 1
ATOM 806 O O . MET B 1 1 ? 14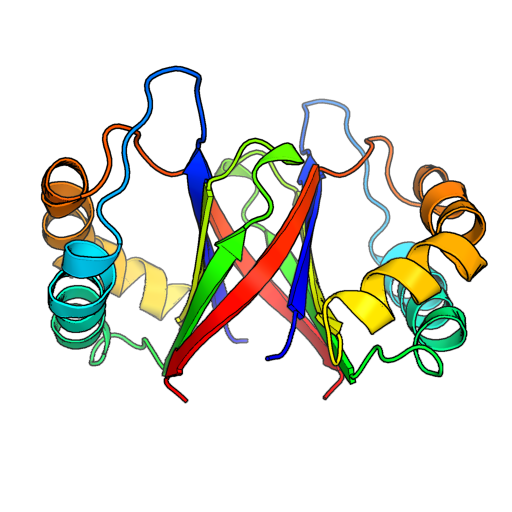.664 -6.41 2.879 1 84.44 1 MET B O 1
ATOM 810 N N . SER B 1 2 ? 13.414 -5.973 4.707 1 94.69 2 SER B N 1
ATOM 811 C CA . SER B 1 2 ? 12.25 -6.602 4.105 1 94.69 2 SER B CA 1
ATOM 812 C C . SER B 1 2 ? 11.711 -5.773 2.941 1 94.69 2 SER B C 1
ATOM 814 O O . SER B 1 2 ? 12.039 -4.594 2.811 1 94.69 2 SER B O 1
ATOM 816 N N . LEU B 1 3 ? 11.133 -6.504 2.012 1 98.19 3 LEU B N 1
ATOM 817 C CA . LEU B 1 3 ? 10.5 -5.875 0.853 1 98.19 3 LEU B CA 1
ATOM 818 C C . LEU B 1 3 ? 8.984 -5.941 0.957 1 98.19 3 LEU B C 1
ATOM 820 O O . LEU B 1 3 ? 8.422 -6.977 1.321 1 98.19 3 LEU B O 1
ATOM 824 N N . ILE B 1 4 ? 8.336 -4.797 0.669 1 98.69 4 ILE B N 1
ATOM 825 C CA . ILE B 1 4 ? 6.883 -4.805 0.572 1 98.69 4 ILE B CA 1
ATOM 826 C C . ILE B 1 4 ? 6.461 -4.695 -0.892 1 98.69 4 ILE B C 1
ATOM 828 O O . ILE B 1 4 ? 6.949 -3.826 -1.62 1 98.69 4 ILE B O 1
ATOM 832 N N . VAL B 1 5 ? 5.625 -5.586 -1.315 1 98.75 5 VAL B N 1
ATOM 833 C CA . VAL B 1 5 ? 4.957 -5.539 -2.611 1 98.75 5 VAL B CA 1
ATOM 834 C C . VAL B 1 5 ? 3.514 -5.07 -2.432 1 98.75 5 VAL B C 1
ATOM 836 O O . VAL B 1 5 ? 2.742 -5.684 -1.69 1 98.75 5 VAL B O 1
ATOM 839 N N . THR B 1 6 ? 3.201 -4.016 -3.057 1 98.81 6 THR B N 1
ATOM 840 C CA . THR B 1 6 ? 1.853 -3.459 -3.039 1 98.81 6 THR B CA 1
ATOM 841 C C . THR B 1 6 ? 1.149 -3.703 -4.371 1 98.81 6 THR B C 1
ATOM 843 O O . THR B 1 6 ? 1.669 -3.342 -5.43 1 98.81 6 THR B O 1
ATOM 846 N N . VAL B 1 7 ? -0.007 -4.348 -4.309 1 98.88 7 VAL B N 1
ATOM 847 C CA . VAL B 1 7 ? -0.84 -4.66 -5.465 1 98.88 7 VAL B CA 1
ATOM 848 C C . VAL B 1 7 ? -2.189 -3.957 -5.332 1 98.88 7 VAL B C 1
ATOM 850 O O . VAL B 1 7 ? -2.914 -4.168 -4.355 1 98.88 7 VAL B O 1
ATOM 853 N N . MET B 1 8 ? -2.574 -3.115 -6.352 1 98.81 8 MET B N 1
ATOM 854 C CA . MET B 1 8 ? -3.85 -2.408 -6.293 1 98.81 8 MET B CA 1
ATOM 855 C C . MET B 1 8 ? -4.652 -2.623 -7.574 1 98.81 8 MET B C 1
ATOM 857 O O . MET B 1 8 ? -4.125 -2.451 -8.672 1 98.81 8 MET B O 1
ATOM 861 N N . TYR B 1 9 ? -5.824 -2.943 -7.398 1 98.88 9 TYR B N 1
ATOM 862 C CA . TYR B 1 9 ? -6.695 -3.199 -8.539 1 98.88 9 TYR B CA 1
ATOM 863 C C . TYR B 1 9 ? -7.531 -1.971 -8.875 1 98.88 9 TYR B C 1
ATOM 865 O O . TYR B 1 9 ? -8.312 -1.5 -8.047 1 98.88 9 TYR B O 1
ATOM 873 N N . PRO B 1 10 ? -7.43 -1.505 -10.086 1 98.69 10 PRO B N 1
ATOM 874 C CA . PRO B 1 10 ? -8.148 -0.286 -10.469 1 98.69 10 PRO B CA 1
ATOM 875 C C . PRO B 1 10 ? -9.664 -0.452 -10.422 1 98.69 10 PRO B C 1
ATOM 877 O O . PRO B 1 10 ? -10.18 -1.538 -10.695 1 98.69 10 PRO B O 1
ATOM 880 N N . LYS B 1 11 ? -10.328 0.6 -10.07 1 98.62 11 LYS B N 1
ATOM 881 C CA . LYS B 1 11 ? -11.773 0.731 -10.148 1 98.62 11 LYS B CA 1
ATOM 882 C C . LYS B 1 11 ? -12.188 1.645 -11.305 1 98.62 11 LYS B C 1
ATOM 884 O O . LYS B 1 11 ? -11.812 2.82 -11.328 1 98.62 11 LYS B O 1
ATOM 889 N N . THR B 1 12 ? -12.789 1.104 -12.266 1 97.56 12 THR B N 1
ATOM 890 C CA . THR B 1 12 ? -13.367 1.868 -13.367 1 97.56 12 THR B CA 1
ATOM 891 C C . THR B 1 12 ? -14.883 1.721 -13.398 1 97.56 12 THR B C 1
ATOM 893 O O . THR B 1 12 ? -15.453 0.992 -12.586 1 97.56 12 THR B O 1
ATOM 896 N N . GLU B 1 13 ? -15.523 2.404 -14.289 1 97.12 13 GLU B N 1
ATOM 897 C CA . GLU B 1 13 ? -16.984 2.326 -14.406 1 97.12 13 GLU B CA 1
ATOM 898 C C . GLU B 1 13 ? -17.438 0.896 -14.688 1 97.12 13 GLU B C 1
ATOM 900 O O . GLU B 1 13 ? -18.516 0.486 -14.258 1 97.12 13 GLU B O 1
ATOM 905 N N . THR B 1 14 ? -16.609 0.092 -15.336 1 97.88 14 THR B N 1
ATOM 906 C CA . THR B 1 14 ? -17.047 -1.221 -15.789 1 97.88 14 THR B CA 1
ATOM 907 C C . THR B 1 14 ? -16.219 -2.326 -15.141 1 97.88 14 THR B C 1
ATOM 909 O O . THR B 1 14 ? -16.406 -3.508 -15.445 1 97.88 14 THR B O 1
ATOM 912 N N . SER B 1 15 ? -15.32 -1.913 -14.305 1 98.56 15 SER B N 1
ATOM 913 C CA . SER B 1 15 ? -14.438 -2.92 -13.719 1 98.56 15 SER B CA 1
ATOM 914 C C . SER B 1 15 ? -15.219 -3.867 -12.812 1 98.56 15 SER B C 1
ATOM 916 O O . SER B 1 15 ? -16.203 -3.471 -12.195 1 98.56 15 SER B O 1
ATOM 918 N N . THR B 1 16 ? -14.836 -5.113 -12.773 1 98.69 16 THR B N 1
ATOM 919 C CA . THR B 1 16 ? -15.359 -6.117 -11.852 1 98.69 16 THR B CA 1
ATOM 920 C C . THR B 1 16 ? -14.234 -6.711 -11.008 1 98.69 16 THR B C 1
ATOM 922 O O . THR B 1 16 ? -13.078 -6.738 -11.438 1 98.69 16 THR B O 1
ATOM 925 N N . PHE B 1 17 ? -14.57 -7.152 -9.805 1 98.81 17 PHE B N 1
ATOM 926 C CA . PHE B 1 17 ? -13.68 -7.844 -8.883 1 98.81 17 PHE B CA 1
ATOM 927 C C . PHE B 1 17 ? -14.438 -8.875 -8.062 1 98.81 17 PHE B C 1
ATOM 929 O O . PHE B 1 17 ? -15.383 -8.531 -7.34 1 98.81 17 PHE B O 1
ATOM 936 N N . ASP B 1 18 ? -14.047 -10.086 -8.117 1 98.88 18 ASP B N 1
ATOM 937 C CA . ASP B 1 18 ? -14.664 -11.172 -7.367 1 98.88 18 ASP B CA 1
ATOM 938 C C . ASP B 1 18 ? -13.906 -11.445 -6.07 1 98.88 18 ASP B C 1
ATOM 940 O O . ASP B 1 18 ? -13.023 -12.305 -6.027 1 98.88 18 ASP B O 1
ATOM 944 N N . MET B 1 19 ? -14.352 -10.805 -5.039 1 98.44 19 MET B N 1
ATOM 945 C CA . MET B 1 19 ? -13.656 -10.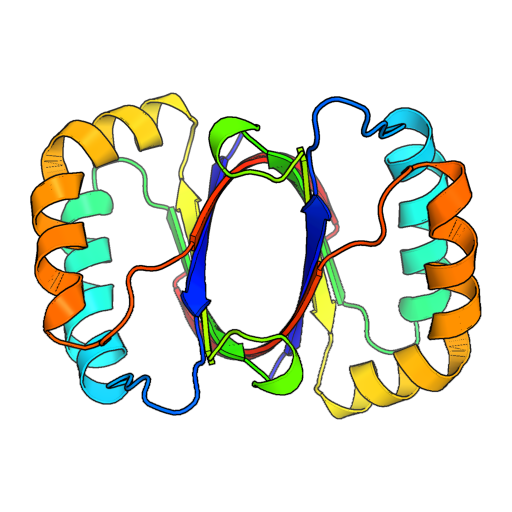891 -3.754 1 98.44 19 MET B CA 1
ATOM 946 C C . MET B 1 19 ? -13.703 -12.312 -3.205 1 98.44 19 MET B C 1
ATOM 948 O O . MET B 1 19 ? -12.734 -12.773 -2.592 1 98.44 19 MET B O 1
ATOM 952 N N . ASP B 1 20 ? -14.836 -12.961 -3.357 1 98.56 20 ASP B N 1
ATOM 953 C CA . ASP B 1 20 ? -14.945 -14.328 -2.861 1 98.56 20 ASP B CA 1
ATOM 954 C C . ASP B 1 20 ? -13.883 -15.227 -3.488 1 98.56 20 ASP B C 1
ATOM 956 O O . ASP B 1 20 ? -13.156 -15.922 -2.779 1 98.56 20 ASP B O 1
ATOM 960 N N . TYR B 1 21 ? -13.758 -15.156 -4.801 1 98.88 21 TYR B N 1
ATOM 961 C CA . TYR B 1 21 ? -12.734 -15.93 -5.492 1 98.88 21 TYR B CA 1
ATOM 962 C C . TYR B 1 21 ? -11.344 -15.523 -5.031 1 98.88 21 TYR B C 1
ATOM 964 O O . TYR B 1 21 ? -10.484 -16.375 -4.797 1 98.88 21 TYR B O 1
ATOM 972 N N . TYR B 1 22 ? -11.141 -14.234 -4.91 1 98.81 22 TYR B N 1
ATOM 973 C CA . TYR B 1 22 ? -9.844 -13.695 -4.539 1 98.81 22 TYR B CA 1
ATOM 974 C C . TYR B 1 22 ? -9.383 -14.25 -3.197 1 98.81 22 TYR B C 1
ATOM 976 O O . TYR B 1 22 ? -8.242 -14.711 -3.064 1 98.81 22 TYR B O 1
ATOM 984 N N . MET B 1 23 ? -10.242 -14.289 -2.215 1 98.31 23 MET B N 1
ATOM 985 C CA . MET B 1 23 ? -9.867 -14.664 -0.852 1 98.31 23 MET B CA 1
ATOM 986 C C . MET B 1 23 ? -9.828 -16.172 -0.692 1 98.31 23 MET B C 1
ATOM 988 O O . MET B 1 23 ? -8.969 -16.703 0.016 1 98.31 23 MET B O 1
ATOM 992 N N . LYS B 1 24 ? -10.68 -16.906 -1.371 1 98.44 24 LYS B N 1
ATOM 993 C CA . LYS B 1 24 ? -10.805 -18.344 -1.142 1 98.44 24 LYS B CA 1
ATOM 994 C C . LYS B 1 24 ? -9.867 -19.125 -2.053 1 98.44 24 LYS B C 1
ATOM 996 O O . LYS B 1 24 ? -9.562 -20.281 -1.782 1 98.44 24 LYS B O 1
ATOM 1001 N N . THR B 1 25 ? -9.453 -18.438 -3.137 1 98.75 25 THR B N 1
ATOM 1002 C CA . THR B 1 25 ? -8.688 -19.188 -4.125 1 98.75 25 THR B CA 1
ATOM 1003 C C . THR B 1 25 ? -7.367 -18.484 -4.43 1 98.75 25 THR B C 1
ATOM 1005 O O . THR B 1 25 ? -6.297 -19.078 -4.289 1 98.75 25 THR B O 1
ATOM 1008 N N . HIS B 1 26 ? -7.34 -17.25 -4.875 1 98.88 26 HIS B N 1
ATOM 1009 C CA . HIS B 1 26 ? -6.141 -16.594 -5.375 1 98.88 26 HIS B CA 1
ATOM 1010 C C . HIS B 1 26 ? -5.113 -16.391 -4.262 1 98.88 26 HIS B C 1
ATOM 1012 O O . HIS B 1 26 ? -3.938 -16.719 -4.434 1 98.88 26 HIS B O 1
ATOM 1018 N N . MET B 1 27 ? -5.59 -15.859 -3.104 1 98.44 27 MET B N 1
ATOM 1019 C CA . MET B 1 27 ? -4.625 -15.578 -2.045 1 98.44 27 MET B CA 1
ATOM 1020 C C . MET B 1 27 ? -4.031 -16.875 -1.491 1 98.44 27 MET B C 1
ATOM 1022 O O . MET B 1 27 ? -2.842 -16.922 -1.183 1 98.44 27 MET B O 1
ATOM 1026 N N . PRO B 1 28 ? -4.859 -17.969 -1.323 1 98.19 28 PRO B N 1
ATOM 1027 C CA . PRO B 1 28 ? -4.242 -19.266 -0.984 1 98.19 28 PRO B CA 1
ATOM 1028 C C . PRO B 1 28 ? -3.24 -19.734 -2.035 1 98.19 28 PRO B C 1
ATOM 1030 O O . PRO B 1 28 ? -2.213 -20.328 -1.694 1 98.19 28 PRO B O 1
ATOM 1033 N N . LEU B 1 29 ? -3.49 -19.5 -3.336 1 98.44 29 LEU B N 1
ATOM 1034 C CA . LEU B 1 29 ? -2.543 -19.797 -4.402 1 98.44 29 LEU B CA 1
ATOM 1035 C C . LEU B 1 29 ? -1.241 -19.031 -4.211 1 98.44 29 LEU B C 1
ATOM 1037 O O . LEU B 1 29 ? -0.154 -19.594 -4.332 1 98.44 29 LEU B O 1
ATOM 1041 N N . VAL B 1 30 ? -1.305 -17.719 -3.922 1 98.38 30 VAL B N 1
ATOM 1042 C CA . VAL B 1 30 ? -0.155 -16.859 -3.668 1 98.38 30 VAL B CA 1
ATOM 1043 C C . VAL B 1 30 ? 0.676 -17.438 -2.521 1 98.38 30 VAL B C 1
ATOM 1045 O O . VAL B 1 30 ? 1.896 -17.578 -2.643 1 98.38 30 VAL B O 1
ATOM 1048 N N . GLN B 1 31 ? 0.028 -17.812 -1.47 1 97.56 31 GLN B N 1
ATOM 1049 C CA . GLN B 1 31 ? 0.713 -18.359 -0.305 1 97.56 31 GLN B CA 1
ATOM 1050 C C . GLN B 1 31 ? 1.384 -19.688 -0.639 1 97.56 31 GLN B C 1
ATOM 1052 O O . GLN B 1 31 ? 2.52 -19.938 -0.229 1 97.56 31 GLN B O 1
ATOM 1057 N N . GLU B 1 32 ? 0.657 -20.531 -1.287 1 97.62 32 GLU B N 1
ATOM 1058 C CA . GLU B 1 32 ? 1.181 -21.844 -1.674 1 97.62 32 GLU B CA 1
ATOM 1059 C C . GLU B 1 32 ? 2.441 -21.703 -2.521 1 97.62 32 GLU B C 1
ATOM 1061 O O . GLU B 1 32 ? 3.439 -22.391 -2.277 1 97.62 32 GLU B O 1
ATOM 1066 N N . LYS B 1 33 ? 2.443 -20.781 -3.484 1 97.94 33 LYS B N 1
ATOM 1067 C CA . LYS B 1 33 ? 3.514 -20.688 -4.473 1 97.94 33 LYS B CA 1
ATOM 1068 C C . LYS B 1 33 ? 4.691 -19.875 -3.936 1 97.94 33 LYS B C 1
ATOM 1070 O O . LYS B 1 33 ? 5.848 -20.188 -4.223 1 97.94 33 LYS B O 1
ATOM 1075 N N . TRP B 1 34 ? 4.379 -18.844 -3.121 1 97.88 34 TRP B N 1
ATOM 1076 C CA . TRP B 1 34 ? 5.441 -17.906 -2.785 1 97.88 34 TRP B CA 1
ATOM 1077 C C . TRP B 1 34 ? 5.863 -18.062 -1.327 1 97.88 34 TRP B C 1
ATOM 1079 O O . TRP B 1 34 ? 6.879 -17.5 -0.906 1 97.88 34 TRP B O 1
ATOM 1089 N N . GLY B 1 35 ? 5.137 -18.812 -0.575 1 97.06 35 GLY B N 1
ATOM 1090 C CA . GLY B 1 35 ? 5.5 -19 0.821 1 97.06 35 GLY B CA 1
ATOM 1091 C C . GLY B 1 35 ? 6.918 -19.516 1.007 1 97.06 35 GLY B C 1
ATOM 1092 O O . GLY B 1 35 ? 7.676 -18.969 1.817 1 97.06 35 GLY B O 1
ATOM 1093 N N . SER B 1 36 ? 7.27 -20.484 0.267 1 95.56 36 SER B N 1
ATOM 1094 C CA . SER B 1 36 ? 8.594 -21.078 0.397 1 95.56 36 SER B CA 1
ATOM 1095 C C . SER B 1 36 ? 9.664 -20.219 -0.259 1 95.56 36 SER B C 1
ATOM 1097 O O . SER B 1 36 ? 10.859 -20.453 -0.091 1 95.56 36 SER B O 1
ATOM 1099 N N . HIS B 1 37 ? 9.219 -19.188 -0.992 1 96.06 37 HIS B N 1
ATOM 1100 C CA . HIS B 1 37 ? 10.156 -18.312 -1.692 1 96.06 37 HIS B CA 1
ATOM 1101 C C . HIS B 1 37 ? 10.328 -17 -0.961 1 96.06 37 HIS B C 1
ATOM 1103 O O . HIS B 1 37 ? 10.805 -16.016 -1.542 1 96.06 37 HIS B O 1
ATOM 1109 N N . GLY B 1 38 ? 9.867 -16.969 0.256 1 96.75 38 GLY B N 1
ATOM 1110 C CA . GLY B 1 38 ? 10.219 -15.82 1.065 1 96.75 38 GLY B CA 1
ATOM 1111 C C . GLY B 1 38 ? 9.031 -14.945 1.418 1 96.75 38 GLY B C 1
ATOM 1112 O O . GLY B 1 38 ? 9.18 -13.938 2.109 1 96.75 38 GLY B O 1
ATOM 1113 N N . LEU B 1 39 ? 7.875 -15.273 0.902 1 98 39 LEU B N 1
ATOM 1114 C CA . LEU B 1 39 ? 6.688 -14.57 1.371 1 98 39 LEU B CA 1
ATOM 1115 C C . LEU B 1 39 ? 6.461 -14.82 2.859 1 98 39 LEU B C 1
ATOM 1117 O O . LEU B 1 39 ? 6.355 -15.969 3.293 1 98 39 LEU B O 1
ATOM 1121 N N . LYS B 1 40 ? 6.32 -13.727 3.646 1 97.19 40 LYS B N 1
ATOM 1122 C CA . LYS B 1 40 ? 6.234 -13.859 5.098 1 97.19 40 LYS B CA 1
ATOM 1123 C C . LYS B 1 40 ? 4.828 -13.547 5.598 1 97.19 40 LYS B C 1
ATOM 1125 O O . LYS B 1 40 ? 4.336 -14.18 6.531 1 97.19 40 LYS B O 1
ATOM 1130 N N . ASN B 1 41 ? 4.266 -12.516 5.02 1 96.44 41 ASN B N 1
ATOM 1131 C CA . ASN B 1 41 ? 2.955 -12.023 5.422 1 96.44 41 ASN B CA 1
ATOM 1132 C C . ASN B 1 41 ? 2.248 -11.305 4.277 1 96.44 41 ASN B C 1
ATOM 1134 O O . ASN B 1 41 ? 2.891 -10.867 3.322 1 96.44 41 ASN B O 1
ATOM 1138 N N . TRP B 1 42 ? 0.923 -11.305 4.461 1 98.06 42 TRP B N 1
ATOM 1139 C CA . TRP B 1 42 ? 0.172 -10.453 3.545 1 98.06 42 TRP B CA 1
ATOM 1140 C C . TRP B 1 42 ? -1.119 -9.961 4.191 1 98.06 42 TRP B C 1
ATOM 1142 O O . TRP B 1 42 ? -1.616 -10.578 5.141 1 98.06 42 TRP B O 1
ATOM 1152 N N . THR B 1 43 ? -1.598 -8.852 3.797 1 97.88 43 THR B N 1
ATOM 1153 C CA . THR B 1 43 ? -2.861 -8.242 4.199 1 97.88 43 THR B CA 1
ATOM 1154 C C . THR B 1 43 ? -3.65 -7.777 2.979 1 97.88 43 THR B C 1
ATOM 1156 O O . THR B 1 43 ? -3.078 -7.238 2.031 1 97.88 43 THR B O 1
ATOM 1159 N N . VAL B 1 44 ? -4.969 -8.07 2.982 1 98.62 44 VAL B N 1
ATOM 1160 C CA . VAL B 1 44 ? -5.883 -7.578 1.956 1 98.62 44 VAL B CA 1
ATOM 1161 C C . VAL B 1 44 ? -6.781 -6.492 2.543 1 98.62 44 VAL B C 1
ATOM 1163 O O . VAL B 1 44 ? -7.297 -6.641 3.652 1 98.62 44 VAL B O 1
ATOM 1166 N N . THR B 1 45 ? -6.922 -5.441 1.771 1 98.38 45 THR B N 1
ATOM 1167 C CA . THR B 1 45 ? -7.793 -4.336 2.158 1 98.38 45 THR B CA 1
ATOM 1168 C C . THR B 1 45 ? -8.836 -4.07 1.078 1 98.38 45 THR B C 1
ATOM 1170 O O . THR B 1 45 ? -8.531 -4.117 -0.115 1 98.38 45 THR B O 1
ATOM 1173 N N . LYS B 1 46 ? -10.117 -3.928 1.521 1 98.38 46 LYS B N 1
ATOM 1174 C CA . LYS B 1 46 ? -11.141 -3.367 0.644 1 98.38 46 LYS B CA 1
ATOM 1175 C C . LYS B 1 46 ? -11.125 -1.841 0.691 1 98.38 46 LYS B C 1
ATOM 1177 O O . LYS B 1 46 ? -11.461 -1.243 1.716 1 98.38 46 LYS B O 1
ATOM 1182 N N . LEU B 1 47 ? -10.867 -1.196 -0.461 1 98.56 47 LEU B N 1
ATOM 1183 C CA . LEU B 1 47 ? -10.578 0.234 -0.513 1 98.56 47 LEU B CA 1
ATOM 1184 C C . LEU B 1 47 ? -11.859 1.037 -0.721 1 98.56 47 LEU B C 1
ATOM 1186 O O . LEU B 1 47 ? -12.82 0.543 -1.318 1 98.56 47 LEU B O 1
ATOM 1190 N N . ASP B 1 48 ? -11.828 2.264 -0.079 1 97.88 48 ASP B N 1
ATOM 1191 C CA . ASP B 1 48 ? -12.773 3.264 -0.564 1 97.88 48 ASP B CA 1
ATOM 1192 C C . ASP B 1 48 ? -12.531 3.578 -2.039 1 97.88 48 ASP B C 1
ATOM 1194 O O . ASP B 1 48 ? -11.414 3.914 -2.432 1 97.88 48 ASP B O 1
ATOM 1198 N N . GLU B 1 49 ? -13.508 3.408 -2.787 1 96.88 49 GLU B N 1
ATOM 1199 C CA . GLU B 1 49 ? -13.32 3.406 -4.234 1 96.88 49 GLU B CA 1
ATOM 1200 C C . GLU B 1 49 ? -13.086 4.82 -4.762 1 96.88 49 GLU B C 1
ATOM 1202 O O . GLU B 1 49 ? -12.727 5 -5.926 1 96.88 49 GLU B O 1
ATOM 1207 N N . SER B 1 50 ? -13.234 5.852 -3.889 1 95.75 50 SER B N 1
ATOM 1208 C CA . SER B 1 50 ? -13.031 7.23 -4.309 1 95.75 50 SER B CA 1
ATOM 1209 C C . SER B 1 50 ? -11.578 7.477 -4.711 1 95.75 50 SER B C 1
ATOM 1211 O O . SER B 1 50 ? -11.281 8.438 -5.43 1 95.75 50 SER B O 1
ATOM 1213 N N . GLY B 1 51 ? -10.695 6.602 -4.32 1 96.44 51 GLY B N 1
ATOM 1214 C CA . GLY B 1 51 ? -9.289 6.746 -4.648 1 96.44 51 GLY B CA 1
ATOM 1215 C C . GLY B 1 51 ? -8.922 6.141 -5.992 1 96.44 51 GLY B C 1
ATOM 1216 O O . GLY B 1 51 ? -7.766 6.207 -6.414 1 96.44 51 GLY B O 1
ATOM 1217 N N . GLY B 1 52 ? -9.867 5.465 -6.676 1 98.19 52 GLY B N 1
ATOM 1218 C CA . GLY B 1 52 ? -9.625 4.93 -8.008 1 98.19 52 GLY B CA 1
ATOM 1219 C C . GLY B 1 52 ? -9.211 3.469 -7.996 1 98.19 52 GLY B C 1
ATOM 1220 O O . GLY B 1 52 ? -8.844 2.914 -9.031 1 98.19 52 GLY B O 1
ATOM 1221 N N . TYR B 1 53 ? -9.219 2.873 -6.883 1 98.81 53 TYR B N 1
ATOM 1222 C CA . TYR B 1 53 ? -8.898 1.459 -6.723 1 98.81 53 TYR B CA 1
ATOM 1223 C C . TYR B 1 53 ? -9.93 0.768 -5.836 1 98.81 53 TYR B C 1
ATOM 1225 O O . TYR B 1 53 ? -10.594 1.416 -5.023 1 98.81 53 TYR B O 1
ATOM 1233 N N . SER B 1 54 ? -10.102 -0.517 -5.988 1 98.69 54 SER B N 1
ATOM 1234 C CA . SER B 1 54 ? -11.164 -1.211 -5.266 1 98.69 54 SER B CA 1
ATOM 1235 C C . SER B 1 54 ? -10.594 -2.117 -4.18 1 98.69 54 SER B C 1
ATOM 1237 O O . SER B 1 54 ? -11.211 -2.311 -3.135 1 98.69 54 SER B O 1
ATOM 1239 N N . VAL B 1 55 ? -9.422 -2.742 -4.434 1 98.81 55 VAL B N 1
ATOM 1240 C CA . VAL B 1 55 ? -8.82 -3.715 -3.527 1 98.81 55 VAL B CA 1
ATOM 1241 C C . VAL B 1 55 ? -7.305 -3.545 -3.52 1 98.81 55 VAL B C 1
ATOM 1243 O O . VAL B 1 55 ? -6.703 -3.227 -4.551 1 98.81 55 VAL B O 1
ATOM 1246 N N . GLN B 1 56 ? -6.73 -3.771 -2.393 1 98.88 56 GLN B N 1
ATOM 1247 C CA . GLN B 1 56 ? -5.281 -3.756 -2.217 1 98.88 56 GLN B CA 1
ATOM 1248 C C . GLN B 1 56 ? -4.801 -5.012 -1.496 1 98.88 56 GLN B C 1
ATOM 1250 O O . GLN B 1 56 ? -5.434 -5.469 -0.541 1 98.88 56 GLN B O 1
ATOM 1255 N N . ALA B 1 57 ? -3.684 -5.52 -1.953 1 98.88 57 ALA B N 1
ATOM 1256 C CA . ALA B 1 57 ? -2.92 -6.508 -1.198 1 98.88 57 ALA B CA 1
ATOM 1257 C C . ALA B 1 57 ? -1.514 -6 -0.893 1 98.88 57 ALA B C 1
ATOM 1259 O O . ALA B 1 57 ? -0.843 -5.449 -1.769 1 98.88 57 ALA B O 1
ATOM 1260 N N . LEU B 1 58 ? -1.13 -6.129 0.295 1 98.62 58 LEU B N 1
ATOM 1261 C CA . LEU B 1 58 ? 0.234 -5.891 0.753 1 98.62 58 LEU B CA 1
ATOM 1262 C C . LEU B 1 58 ? 0.93 -7.207 1.087 1 98.62 58 LEU B C 1
ATOM 1264 O O . LEU B 1 58 ? 0.412 -8.008 1.87 1 98.62 58 LEU B O 1
ATOM 1268 N N . LEU B 1 59 ? 2.061 -7.391 0.477 1 98.62 59 LEU B N 1
ATOM 1269 C CA . LEU B 1 59 ? 2.816 -8.617 0.674 1 98.62 59 LEU B CA 1
ATOM 1270 C C . LEU B 1 59 ? 4.223 -8.32 1.176 1 98.62 59 LEU B C 1
ATOM 1272 O O . LEU B 1 59 ? 4.953 -7.535 0.562 1 98.62 59 LEU B O 1
ATOM 1276 N N . TRP B 1 60 ? 4.633 -8.93 2.262 1 98.25 60 TRP B N 1
ATOM 1277 C CA . TRP B 1 60 ? 5.98 -8.797 2.795 1 98.25 60 TRP B CA 1
ATOM 1278 C C . TRP B 1 60 ? 6.855 -9.977 2.367 1 98.25 60 TRP B C 1
ATOM 1280 O O . TRP B 1 60 ? 6.535 -11.133 2.652 1 98.25 60 TRP B O 1
ATOM 1290 N N . PHE B 1 61 ? 7.918 -9.664 1.719 1 98.38 61 PHE B N 1
ATOM 1291 C CA . PHE B 1 61 ? 8.938 -10.641 1.362 1 98.38 61 PHE B CA 1
ATOM 1292 C C . PHE B 1 61 ? 10.195 -10.438 2.201 1 98.38 61 PHE B C 1
ATOM 1294 O O . PHE B 1 61 ? 10.484 -9.328 2.641 1 98.38 61 PHE B O 1
ATOM 1301 N N . GLU B 1 62 ? 10.93 -11.484 2.324 1 97.69 62 GLU B N 1
ATOM 1302 C CA . GLU B 1 62 ? 12.125 -11.469 3.16 1 97.69 62 GLU B CA 1
ATOM 1303 C C . GLU B 1 62 ? 13.18 -10.516 2.6 1 97.69 62 GLU B C 1
ATOM 1305 O O . GLU B 1 62 ? 14 -9.984 3.35 1 97.69 62 GLU B O 1
ATOM 1310 N N . SER B 1 63 ? 13.266 -10.359 1.284 1 97.31 63 SER B N 1
ATOM 1311 C CA . SER B 1 63 ? 14.258 -9.516 0.627 1 97.31 63 SER B CA 1
ATOM 1312 C C . SER B 1 63 ? 13.867 -9.234 -0.822 1 97.31 63 SER B C 1
ATOM 1314 O O . SER B 1 63 ? 12.945 -9.852 -1.354 1 97.31 63 SER B O 1
ATOM 1316 N N . LYS B 1 64 ? 14.602 -8.266 -1.354 1 97 64 LYS B N 1
ATOM 1317 C CA . LYS B 1 64 ? 14.438 -7.992 -2.779 1 97 64 LYS B CA 1
ATOM 1318 C C . LYS B 1 64 ? 14.797 -9.219 -3.619 1 97 64 LYS B C 1
ATOM 1320 O O . LYS B 1 64 ? 14.133 -9.508 -4.613 1 97 64 LYS B O 1
ATOM 1325 N N . GLU B 1 65 ? 15.852 -9.93 -3.221 1 97.31 65 GLU B N 1
ATOM 1326 C CA . GLU B 1 65 ? 16.297 -11.125 -3.938 1 97.31 65 GLU B CA 1
ATOM 1327 C C . GLU B 1 65 ? 15.227 -12.219 -3.883 1 97.31 65 GLU B C 1
ATOM 1329 O O . GLU B 1 65 ? 14.977 -12.891 -4.883 1 97.31 65 GLU B O 1
ATOM 1334 N N . ALA B 1 66 ? 14.648 -12.398 -2.727 1 97.81 66 ALA B N 1
ATOM 1335 C CA . ALA B 1 66 ? 13.586 -13.391 -2.576 1 97.81 66 ALA B CA 1
ATOM 1336 C C . ALA B 1 66 ? 12.406 -13.078 -3.49 1 97.81 66 ALA B C 1
ATOM 1338 O O . ALA B 1 66 ? 11.859 -13.969 -4.141 1 97.81 66 ALA B O 1
ATOM 1339 N N . TRP B 1 67 ? 12.062 -11.828 -3.555 1 97.94 67 TRP B N 1
ATOM 1340 C CA . TRP B 1 67 ? 10.977 -11.391 -4.426 1 97.94 67 TRP B CA 1
ATOM 1341 C C . TRP B 1 67 ? 11.305 -11.664 -5.887 1 97.94 67 TRP B C 1
ATOM 1343 O O . TRP B 1 67 ? 10.469 -12.172 -6.637 1 97.94 67 TRP B O 1
ATOM 1353 N N . ALA B 1 68 ? 12.508 -11.305 -6.285 1 97.06 68 ALA B N 1
ATOM 1354 C CA . ALA B 1 68 ? 12.93 -11.531 -7.664 1 97.06 68 ALA B CA 1
ATOM 1355 C C . ALA B 1 68 ? 12.859 -13.008 -8.031 1 97.06 68 ALA B C 1
ATOM 1357 O O . ALA B 1 68 ? 12.336 -13.367 -9.086 1 97.06 68 ALA B O 1
ATOM 1358 N N . LYS B 1 69 ? 13.297 -13.891 -7.164 1 97.38 69 LYS B N 1
ATOM 1359 C CA . LYS B 1 69 ? 13.273 -15.328 -7.395 1 97.38 69 LYS B CA 1
ATOM 1360 C C . LYS B 1 69 ? 11.844 -15.859 -7.434 1 97.38 69 LYS B C 1
ATOM 1362 O O . LYS B 1 69 ? 11.508 -16.672 -8.289 1 97.38 69 LYS B O 1
ATOM 1367 N N . ALA B 1 70 ? 11.055 -15.344 -6.5 1 97.75 70 ALA B N 1
ATOM 1368 C CA . ALA B 1 70 ? 9.656 -15.766 -6.441 1 97.75 70 ALA B CA 1
ATOM 1369 C C . ALA B 1 70 ? 8.914 -15.375 -7.715 1 97.75 70 ALA B C 1
ATOM 1371 O O . ALA B 1 70 ? 8.148 -16.172 -8.266 1 97.75 70 ALA B O 1
ATOM 1372 N N . GLY B 1 71 ? 9.078 -14.172 -8.117 1 97.06 71 GLY B N 1
ATOM 1373 C CA . GLY B 1 71 ? 8.461 -13.688 -9.344 1 97.06 71 GLY B CA 1
ATOM 1374 C C . GLY B 1 71 ? 8.859 -14.484 -10.57 1 97.06 71 GLY B C 1
ATOM 1375 O O . GLY B 1 71 ? 8.016 -14.82 -11.406 1 97.06 71 GLY B O 1
ATOM 1376 N N . ALA B 1 72 ? 10.141 -14.766 -10.688 1 96.38 72 ALA B N 1
ATOM 1377 C CA . ALA B 1 72 ? 10.633 -15.547 -11.812 1 96.38 72 ALA B CA 1
ATOM 1378 C C . ALA B 1 72 ? 10.055 -16.953 -11.805 1 96.38 72 ALA B C 1
ATOM 1380 O O . ALA B 1 72 ? 9.719 -17.5 -12.859 1 96.38 72 ALA B O 1
ATOM 1381 N N . ALA B 1 73 ? 9.906 -17.531 -10.703 1 96.38 73 ALA B N 1
ATOM 1382 C CA . ALA B 1 73 ? 9.492 -18.922 -10.57 1 96.38 73 ALA B CA 1
ATOM 1383 C C . ALA B 1 73 ? 7.984 -19.078 -10.789 1 96.38 73 ALA B C 1
ATOM 1385 O O . ALA B 1 73 ? 7.531 -19.984 -11.484 1 96.38 73 ALA B O 1
ATOM 1386 N N . GLU B 1 74 ? 7.211 -18.141 -10.148 1 97.44 74 GLU B N 1
ATOM 1387 C CA . GLU B 1 74 ? 5.773 -18.375 -10.062 1 97.44 74 GLU B CA 1
ATOM 1388 C C . GLU B 1 74 ? 4.98 -17.156 -10.508 1 97.44 74 GLU B C 1
ATOM 1390 O O . GLU B 1 74 ? 3.75 -17.188 -10.531 1 97.44 74 GLU B O 1
ATOM 1395 N N . GLY B 1 75 ? 5.617 -16.094 -10.922 1 96.81 75 GLY B N 1
ATOM 1396 C CA . GLY B 1 75 ? 4.961 -14.867 -11.344 1 96.81 75 GLY B CA 1
ATOM 1397 C C . GLY B 1 75 ? 3.918 -15.086 -12.414 1 96.81 75 GLY B C 1
ATOM 1398 O O . GLY B 1 75 ? 2.766 -14.672 -12.266 1 96.81 75 GLY B O 1
ATOM 1399 N N . PRO B 1 76 ? 4.379 -15.812 -13.492 1 97.56 76 PRO B N 1
ATOM 1400 C CA . P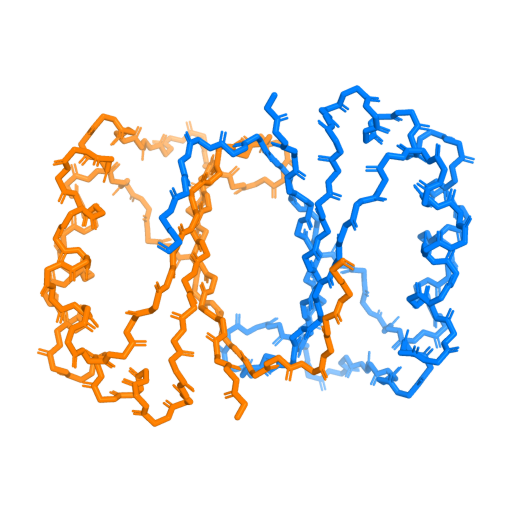RO B 1 76 ? 3.414 -16.047 -14.57 1 97.56 76 PRO B CA 1
ATOM 1401 C C . PRO B 1 76 ? 2.195 -16.844 -14.109 1 97.56 76 PRO B C 1
ATOM 1403 O O . PRO B 1 76 ? 1.071 -16.562 -14.531 1 97.56 76 PRO B O 1
ATOM 1406 N N . THR B 1 77 ? 2.346 -17.812 -13.242 1 97.94 77 THR B N 1
ATOM 1407 C CA . THR B 1 77 ? 1.24 -18.594 -12.703 1 97.94 77 THR B CA 1
ATOM 1408 C C . THR B 1 77 ? 0.285 -17.719 -11.906 1 97.94 77 THR B C 1
ATOM 1410 O O . THR B 1 77 ? -0.931 -17.766 -12.102 1 97.94 77 THR B O 1
ATOM 1413 N N . ILE B 1 78 ? 0.794 -16.891 -11.055 1 98.25 78 ILE B N 1
ATOM 1414 C CA . ILE B 1 78 ? -0.002 -16.062 -10.156 1 98.25 78 ILE B CA 1
ATOM 1415 C C . ILE B 1 78 ? -0.695 -14.953 -10.953 1 98.25 78 ILE B C 1
ATOM 1417 O O . ILE B 1 78 ? -1.904 -14.75 -10.82 1 98.25 78 ILE B O 1
ATOM 1421 N N . MET B 1 79 ? 0.028 -14.289 -11.828 1 97.88 79 MET B N 1
ATOM 1422 C CA . MET B 1 79 ? -0.536 -13.188 -12.602 1 97.88 79 MET B CA 1
ATOM 1423 C C . MET B 1 79 ? -1.515 -13.711 -13.648 1 97.88 79 MET B C 1
ATOM 1425 O O . MET B 1 79 ? -2.484 -13.031 -13.992 1 97.88 79 MET B O 1
ATOM 1429 N N . GLY B 1 80 ? -1.264 -14.93 -14.156 1 98.44 80 GLY B N 1
ATOM 1430 C CA . GLY B 1 80 ? -2.17 -15.547 -15.102 1 98.44 80 GLY B CA 1
ATOM 1431 C C . GLY B 1 80 ? -3.537 -15.844 -14.516 1 98.44 80 GLY B C 1
ATOM 1432 O O . GLY B 1 80 ? -4.496 -16.078 -15.258 1 98.44 80 GLY B O 1
ATOM 1433 N N . ASP B 1 81 ? -3.662 -15.797 -13.219 1 98.81 81 ASP B N 1
ATOM 1434 C CA . ASP B 1 81 ? -4.902 -16.094 -12.508 1 98.81 81 ASP B CA 1
ATOM 1435 C C . ASP B 1 81 ? -5.766 -14.836 -12.375 1 98.81 81 ASP B C 1
ATOM 1437 O O . ASP B 1 81 ? -6.938 -14.922 -12 1 98.81 81 ASP B O 1
ATOM 1441 N N . VAL B 1 82 ? -5.27 -13.633 -12.727 1 98.88 82 VAL B N 1
ATOM 1442 C CA . VAL B 1 82 ? -5.922 -12.359 -12.445 1 98.88 82 VAL B CA 1
ATOM 1443 C C . VAL B 1 82 ? -7.254 -12.289 -13.188 1 98.88 82 VAL B C 1
ATOM 1445 O O . VAL B 1 82 ? -8.273 -11.906 -12.609 1 98.88 82 VAL B O 1
ATOM 1448 N N . PRO B 1 83 ? -7.379 -12.789 -14.438 1 98.81 83 PRO B N 1
ATOM 1449 C CA . PRO B 1 83 ? -8.656 -12.664 -15.148 1 98.81 83 PRO B CA 1
ATOM 1450 C C . PRO B 1 83 ? -9.773 -13.469 -14.5 1 98.81 83 PRO B C 1
ATOM 1452 O O . PRO B 1 83 ? -10.945 -13.273 -14.828 1 98.81 83 PRO B O 1
ATOM 1455 N N . ASN B 1 84 ? -9.43 -14.367 -13.594 1 98.88 84 ASN B N 1
ATOM 1456 C CA . ASN B 1 84 ? -10.453 -15.164 -12.93 1 98.88 84 ASN B CA 1
ATOM 1457 C C . ASN B 1 84 ? -11.195 -14.359 -11.875 1 98.88 84 ASN B C 1
ATOM 1459 O O . ASN B 1 84 ? -12.266 -14.758 -11.414 1 98.88 84 ASN B O 1
ATOM 1463 N N . PHE B 1 85 ? -10.688 -13.164 -11.453 1 98.94 85 PHE B N 1
ATOM 1464 C CA . PHE B 1 85 ? -11.375 -12.461 -10.375 1 98.94 85 PHE B CA 1
ATOM 1465 C C . PHE B 1 85 ? -11.383 -10.961 -10.625 1 98.94 85 PHE B C 1
ATOM 1467 O O . PHE B 1 85 ? -12.125 -10.219 -9.977 1 98.94 85 PHE B O 1
ATOM 1474 N N . SER B 1 86 ? -10.586 -10.453 -11.492 1 98.88 86 SER B N 1
ATOM 1475 C CA . SER B 1 86 ? -10.516 -9.023 -11.781 1 98.88 86 SER B CA 1
ATOM 1476 C C . SER B 1 86 ? -10.547 -8.758 -13.281 1 98.88 86 SER B C 1
ATOM 1478 O O . SER B 1 86 ? -9.82 -9.398 -14.047 1 98.88 86 SER B O 1
ATOM 1480 N N . SER B 1 87 ? -11.297 -7.789 -13.672 1 98.88 87 SER B N 1
ATOM 1481 C CA . SER B 1 87 ? -11.344 -7.383 -15.078 1 98.88 87 SER B CA 1
ATOM 1482 C C . SER B 1 87 ? -10.156 -6.5 -15.438 1 98.88 87 SER B C 1
ATOM 1484 O O . SER B 1 87 ? -9.898 -6.246 -16.609 1 98.88 87 SER B O 1
ATOM 1486 N N . GLU B 1 88 ? -9.477 -5.973 -14.469 1 98.69 88 GLU B N 1
ATOM 1487 C CA . GLU B 1 88 ? -8.344 -5.066 -14.656 1 98.69 88 GLU B CA 1
ATOM 1488 C C . GLU B 1 88 ? -7.043 -5.703 -14.18 1 98.69 88 GLU B C 1
ATOM 1490 O O . GLU B 1 88 ? -7.035 -6.438 -13.188 1 98.69 88 GLU B O 1
ATOM 1495 N N . GLN B 1 89 ? -5.977 -5.379 -14.898 1 98.38 89 GLN B N 1
ATOM 1496 C CA . GLN B 1 89 ? -4.66 -5.684 -14.336 1 98.38 89 GLN B CA 1
ATOM 1497 C C . GLN B 1 89 ? -4.316 -4.73 -13.195 1 98.38 89 GLN B C 1
ATOM 1499 O O . GLN B 1 89 ? -4.648 -3.545 -13.25 1 98.38 89 GLN B O 1
ATOM 1504 N N . PRO B 1 90 ? -3.652 -5.254 -12.203 1 98.69 90 PRO B N 1
ATOM 1505 C CA . PRO B 1 90 ? -3.35 -4.395 -11.055 1 98.69 90 PRO B CA 1
ATOM 1506 C C . PRO B 1 90 ? -2.135 -3.502 -11.297 1 98.69 90 PRO B C 1
ATOM 1508 O O . PRO B 1 90 ? -1.297 -3.805 -12.148 1 98.69 90 PRO B O 1
ATOM 1511 N N . LEU B 1 91 ? -2.102 -2.396 -10.578 1 98.38 91 LEU B N 1
ATOM 1512 C CA . LEU B 1 91 ? -0.851 -1.687 -10.336 1 98.38 91 LEU B CA 1
ATOM 1513 C C . LEU B 1 91 ? 0.027 -2.453 -9.352 1 98.38 91 LEU B C 1
ATOM 1515 O O . LEU B 1 91 ? -0.452 -2.912 -8.312 1 98.38 91 LEU B O 1
ATOM 1519 N N . LEU B 1 92 ? 1.243 -2.637 -9.711 1 98.25 92 LEU B N 1
ATOM 1520 C CA . LEU B 1 92 ? 2.225 -3.258 -8.828 1 98.25 92 LEU B CA 1
ATOM 1521 C C . LEU B 1 92 ? 3.375 -2.299 -8.539 1 98.25 92 LEU B C 1
ATOM 1523 O O . LEU B 1 92 ? 3.996 -1.769 -9.461 1 98.25 92 LEU B O 1
ATOM 1527 N N . VAL B 1 93 ? 3.637 -2.043 -7.262 1 98.44 93 VAL B N 1
ATOM 1528 C CA . VAL B 1 93 ? 4.816 -1.308 -6.82 1 98.44 93 VAL B CA 1
ATOM 1529 C C . VAL B 1 93 ? 5.496 -2.061 -5.68 1 98.44 93 VAL B C 1
ATOM 1531 O O . VAL B 1 93 ? 4.84 -2.781 -4.926 1 98.44 93 VAL B O 1
ATOM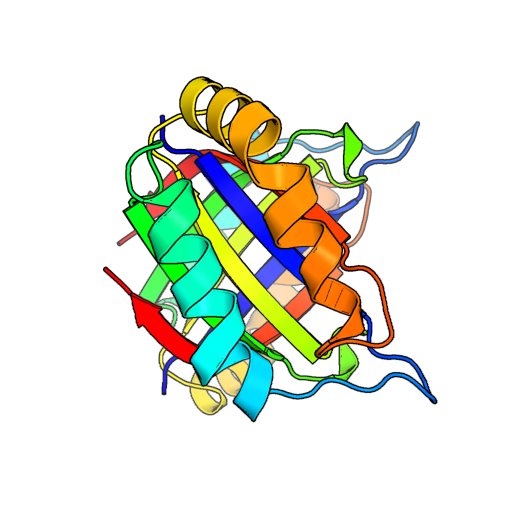 1534 N N . PHE B 1 94 ? 6.77 -1.892 -5.555 1 98.69 94 PHE B N 1
ATOM 1535 C CA . PHE B 1 94 ? 7.492 -2.619 -4.52 1 98.69 94 PHE B CA 1
ATOM 1536 C C . PHE B 1 94 ? 8.75 -1.863 -4.109 1 98.69 94 PHE B C 1
ATOM 1538 O O . PHE B 1 94 ? 9.297 -1.087 -4.895 1 98.69 94 PHE B O 1
ATOM 1545 N N . GLY B 1 95 ? 9.172 -2.082 -2.906 1 98.19 95 GLY B N 1
ATOM 1546 C CA . GLY B 1 95 ? 10.359 -1.415 -2.406 1 98.19 95 GLY B CA 1
ATOM 1547 C C . GLY B 1 95 ? 10.773 -1.89 -1.027 1 98.19 95 GLY B C 1
ATOM 1548 O O . GLY B 1 95 ? 10.031 -2.607 -0.361 1 98.19 95 GLY B O 1
ATOM 1549 N N . GLY B 1 96 ? 12.016 -1.489 -0.665 1 98.06 96 GLY B N 1
ATOM 1550 C CA . GLY B 1 96 ? 12.539 -1.845 0.645 1 98.06 96 GLY B CA 1
ATOM 1551 C C . GLY B 1 96 ? 12.008 -0.962 1.759 1 98.06 96 GLY B C 1
ATOM 1552 O O . GLY B 1 96 ? 11.844 0.245 1.575 1 98.06 96 GLY B O 1
ATOM 1553 N N . GLU B 1 97 ? 11.719 -1.617 2.926 1 96.69 97 GLU B N 1
ATOM 1554 C CA . GLU B 1 97 ? 11.328 -0.854 4.105 1 96.69 97 GLU B CA 1
ATOM 1555 C C . GLU B 1 97 ? 12.461 0.051 4.582 1 96.69 97 GLU B C 1
ATOM 1557 O O . GLU B 1 97 ? 13.594 -0.403 4.746 1 96.69 97 GLU B O 1
ATOM 1562 N N . VAL B 1 98 ? 12.086 1.282 4.754 1 94.19 98 VAL B N 1
ATOM 1563 C CA . VAL B 1 98 ? 13.031 2.258 5.285 1 94.19 98 VAL B CA 1
ATOM 1564 C C . VAL B 1 98 ? 12.93 2.297 6.809 1 94.19 98 VAL B C 1
ATOM 1566 O O . VAL B 1 98 ? 13.953 2.264 7.5 1 94.19 98 VAL B O 1
ATOM 1569 N N . GLU B 1 99 ? 11.773 2.443 7.246 1 90.38 99 GLU B N 1
ATOM 1570 C CA . GLU B 1 99 ? 11.469 2.484 8.672 1 90.38 99 GLU B CA 1
ATOM 1571 C C . GLU B 1 99 ? 10.031 2.045 8.945 1 90.38 99 GLU B C 1
ATOM 1573 O O . GLU B 1 99 ? 9.164 2.172 8.078 1 90.38 99 GLU B O 1
ATOM 1578 N N . ARG B 1 100 ? 9.961 1.485 10.117 1 90.06 100 ARG B N 1
ATOM 1579 C CA . ARG B 1 100 ? 8.633 1.126 10.609 1 90.06 100 ARG B CA 1
ATOM 1580 C C . ARG B 1 100 ? 8.469 1.504 12.078 1 90.06 100 ARG B C 1
ATOM 1582 O O . ARG B 1 100 ? 9.398 1.33 12.875 1 90.06 100 ARG B O 1
ATOM 1589 N N . VAL B 1 101 ? 7.32 2.07 12.242 1 87.06 101 VAL B N 1
ATOM 1590 C CA . VAL B 1 101 ? 6.914 2.295 13.625 1 87.06 101 VAL B CA 1
ATOM 1591 C C . VAL B 1 101 ? 5.758 1.363 13.984 1 87.06 101 VAL B C 1
ATOM 1593 O O . VAL B 1 101 ? 4.762 1.295 13.258 1 87.06 101 VAL B O 1
ATOM 1596 N N . VAL B 1 102 ? 5.965 0.54 15.188 1 76.5 102 VAL B N 1
ATOM 1597 C CA . VAL B 1 102 ? 4.977 -0.443 15.625 1 76.5 102 VAL B CA 1
ATOM 1598 C C . VAL B 1 102 ? 4.465 -0.081 17.016 1 76.5 102 VAL B C 1
ATOM 1600 O O . VAL B 1 102 ? 5.227 0.41 17.859 1 76.5 102 VAL B O 1
#

pLDDT: mean 97.38, std 3.03, range [76.5, 98.94]

Secondary structure (DSSP, 8-state):
--EEEEEEEE--SS--B-HHHIIIIIHHHHHHHHGGGTEEEEEEEEEPGGGSEEEEEEEEES-HHHHHHHHHHHHHHHHTTGGGTBSSPPEEEEEEEEEEE-/--EEEEEEEE--SS--B-HHHIIIIIHHHHHHHHGGGTEEEEEEEEEPGGGSEEEEEEEEES-HHHHHHHHHHHHHHHHTTGGGTBSSPPEEEEEEEEEEE-

Foldseek 3Di:
DKKKKKKWAFDDPPKFFAVVCCVPPLVVVVCVQLVVLFWDDKDKDQDDCVVGTGIMMMIIGPDPVSVVVSCVRCVCVSQVCCVVGIPGGIDIDMDDDPDDDD/DKKKKKKWAFDDPPKFFAVVCCVPPLVVVVCVQLVVLFWDDKDKDQDDCVVGTGIMMMIIGPDPVSVVVSCVRCVCVSQVCCVVGIPGGIDIDMDDDPDDDD

Radius of gyration: 16.68 Å; Cα contacts (8 Å, |Δi|>4): 426; chains: 2; bounding box: 33×43×35 Å

Nearest PDB structures (foldseek):
  3bf4-assembly1_B  TM=8.692E-01  e=8.464E-10  Cupriavidus pinatubonensis JMP134
  2ifx-assembly1_B  TM=6.593E-01  e=2.854E-04  Cupriavidus necator
  5b0d-assembly1_B  TM=6.824E-01  e=1.265E-03  Cannabis sativa
  3bgu-assembly1_A  TM=6.038E-01  e=1.354E-03  Thermobifida fusca YX
  4m05-assembly1_C  TM=4.026E-01  e=7.353E-02  Nitrospira defluvii

InterPro domains:
  IPR009799 EthD domain [TIGR02118] (4-98)
  IPR011008 Dimeric alpha-beta barrel [SSF54909] (2-98)

Solvent-accessible surface area (backbone atoms only — not comparable to full-atom values): 10354 Å² total; per-residue (Å²): 102,45,18,41,38,40,38,34,30,56,48,54,98,80,51,50,71,38,62,66,52,38,65,74,44,50,50,52,48,49,46,69,68,28,38,88,36,32,46,63,33,37,38,35,26,48,33,48,54,90,52,43,27,41,39,36,38,41,35,35,23,61,23,66,67,33,46,54,51,31,42,73,74,42,34,68,64,58,60,67,49,42,75,80,30,26,74,49,77,58,50,58,41,36,24,40,55,74,48,72,46,120,103,43,19,42,38,41,37,35,29,56,48,54,98,80,53,52,71,38,61,66,52,37,65,73,44,51,51,53,48,50,45,68,68,27,38,87,37,33,45,63,33,37,37,35,27,49,32,47,54,90,53,43,26,41,38,37,39,40,33,34,24,61,22,66,65,32,44,54,52,30,41,72,74,42,33,66,66,58,60,68,49,42,73,79,30,27,73,50,76,57,51,59,40,37,24,40,54,73,48,73,48,119

Sequence (204 aa):
MSLIVTVMYPKTETSTFDMDYYMKTHMPLVQEKWGSHGLKNWTVTKLDESGGYSVQALLWFESKEAWAKAGAAEGPTIMGDVPNFSSEQPLLVFGGEVERVVMSLIVTVMYPKTETSTFDMDYYMKTHMPLVQEKWGSHGLKNWTVTKLDESGGYSVQALLWFESKEAWAKAGAAEGPTIMGDVPNFSSEQPLLVFGGEVERVV

Organism: Botryotinia fuckeliana (strain B05.10) (NCBI:txid332648)